Protein AF-A0A367RC85-F1 (afdb_monomer_lite)

Radius of gyration: 19.77 Å; chains: 1; bounding box: 56×42×58 Å

pLDDT: mean 87.46, std 11.0, range [31.67, 98.0]

Structure (mmCIF, N/CA/C/O backbone):
data_AF-A0A367RC85-F1
#
_entry.id   AF-A0A367RC85-F1
#
loop_
_atom_site.group_PDB
_atom_site.id
_atom_site.type_symbol
_atom_site.label_atom_id
_atom_site.label_alt_id
_atom_site.label_comp_id
_atom_site.label_asym_id
_atom_site.label_entity_id
_atom_site.label_seq_id
_atom_site.pdbx_PDB_ins_code
_atom_site.Cartn_x
_atom_site.Cartn_y
_atom_site.Cartn_z
_atom_site.occupancy
_atom_site.B_iso_or_equiv
_atom_site.auth_seq_id
_atom_site.auth_comp_id
_atom_site.auth_asym_id
_atom_site.auth_atom_id
_atom_site.pdbx_PDB_model_num
ATOM 1 N N . MET A 1 1 ? -8.513 -4.644 28.426 1.00 31.67 1 MET A N 1
ATOM 2 C CA . MET A 1 1 ? -8.562 -5.837 27.552 1.00 31.67 1 MET A CA 1
ATOM 3 C C . MET A 1 1 ? -7.187 -6.066 26.943 1.00 31.67 1 MET A C 1
ATOM 5 O O . MET A 1 1 ? -6.671 -5.154 26.304 1.00 31.67 1 MET A O 1
ATOM 9 N N . ARG A 1 2 ? -6.567 -7.235 27.169 1.00 32.91 2 ARG A N 1
ATOM 10 C CA . ARG A 1 2 ? -5.415 -7.669 26.363 1.00 32.91 2 ARG A CA 1
ATOM 11 C C . ARG A 1 2 ? -5.949 -7.923 24.956 1.00 32.91 2 ARG A C 1
ATOM 13 O O . ARG A 1 2 ? -6.863 -8.718 24.800 1.00 32.91 2 ARG A O 1
ATOM 20 N N . ILE A 1 3 ? -5.441 -7.196 23.969 1.00 53.22 3 ILE A N 1
ATOM 21 C CA . ILE A 1 3 ? -5.749 -7.477 22.567 1.00 53.22 3 ILE A CA 1
ATOM 22 C C . ILE A 1 3 ? -5.066 -8.807 22.262 1.00 53.22 3 ILE A C 1
ATOM 24 O O . ILE A 1 3 ? -3.835 -8.871 22.277 1.00 53.22 3 ILE A O 1
ATOM 28 N N . GLU A 1 4 ? -5.855 -9.863 22.080 1.00 61.75 4 GLU A N 1
ATOM 29 C CA . GLU A 1 4 ? -5.336 -11.145 21.622 1.00 61.75 4 GLU A CA 1
ATOM 30 C C . GLU A 1 4 ? -4.648 -10.963 20.272 1.00 61.75 4 GLU A C 1
ATOM 32 O O . GLU A 1 4 ? -5.059 -10.179 19.410 1.00 61.75 4 GLU A O 1
ATOM 37 N N . ARG A 1 5 ? -3.520 -11.646 20.128 1.00 71.00 5 ARG A N 1
ATOM 38 C CA . ARG A 1 5 ? -2.667 -11.539 18.958 1.00 71.00 5 ARG A CA 1
ATOM 39 C C . ARG A 1 5 ? -3.374 -12.178 17.763 1.00 71.00 5 ARG A C 1
ATOM 41 O O . ARG A 1 5 ? -3.699 -13.356 17.800 1.00 71.00 5 ARG A O 1
ATOM 48 N N . ASN A 1 6 ? -3.583 -11.412 16.695 1.00 82.38 6 ASN A N 1
ATOM 49 C CA . ASN A 1 6 ? -4.226 -11.915 15.484 1.00 82.38 6 ASN A CA 1
ATOM 50 C C . ASN A 1 6 ? -3.172 -12.432 14.483 1.00 82.38 6 ASN A C 1
ATOM 52 O O . ASN A 1 6 ? -2.461 -11.639 13.859 1.00 82.38 6 ASN A O 1
ATOM 56 N N . ASN A 1 7 ? -3.098 -13.757 14.314 1.00 86.00 7 ASN A N 1
ATOM 57 C CA . ASN A 1 7 ? -2.150 -14.419 13.406 1.00 86.00 7 ASN A CA 1
ATOM 58 C C . ASN A 1 7 ? -2.342 -14.030 11.931 1.00 86.00 7 ASN A C 1
ATOM 60 O O . ASN A 1 7 ? -1.368 -14.003 11.175 1.00 86.00 7 ASN A O 1
ATOM 64 N N . ASN A 1 8 ? -3.561 -13.679 11.513 1.00 89.25 8 ASN A N 1
ATOM 65 C CA . ASN A 1 8 ? -3.833 -13.279 10.131 1.00 89.25 8 ASN A CA 1
ATOM 66 C C . ASN A 1 8 ? -3.159 -11.931 9.833 1.00 89.25 8 ASN A C 1
ATOM 68 O O . ASN A 1 8 ? -2.529 -11.757 8.791 1.00 89.25 8 ASN A O 1
ATOM 72 N N . LEU A 1 9 ? -3.218 -10.988 10.782 1.00 89.19 9 LEU A N 1
ATOM 73 C CA . LEU A 1 9 ? -2.533 -9.695 10.662 1.00 89.19 9 LEU A CA 1
ATOM 74 C C . LEU A 1 9 ? -1.009 -9.840 10.718 1.00 89.19 9 LEU A C 1
ATOM 76 O O . LEU A 1 9 ? -0.298 -9.126 10.013 1.00 89.19 9 LEU A O 1
ATOM 80 N N . ASP A 1 10 ? -0.497 -10.770 11.523 1.00 86.94 10 ASP A N 1
ATOM 81 C CA . ASP A 1 10 ? 0.932 -11.082 11.539 1.00 86.94 10 ASP A CA 1
ATOM 82 C C . ASP A 1 10 ? 1.407 -11.691 10.219 1.00 86.94 10 ASP A C 1
ATOM 84 O O . ASP A 1 10 ? 2.475 -11.321 9.728 1.00 86.94 10 ASP A O 1
ATOM 88 N N . THR A 1 11 ? 0.593 -12.552 9.608 1.00 90.06 11 THR A N 1
ATOM 89 C CA . THR A 1 11 ? 0.868 -13.114 8.282 1.00 90.06 11 THR A CA 1
ATOM 90 C C . THR A 1 11 ? 0.896 -12.026 7.218 1.00 90.06 11 THR A C 1
ATOM 92 O O . THR A 1 11 ? 1.833 -11.981 6.430 1.00 90.06 11 THR A O 1
ATOM 95 N N . LEU A 1 12 ? -0.062 -11.095 7.228 1.00 91.56 12 LEU A N 1
ATOM 96 C CA . LEU A 1 12 ? -0.065 -9.965 6.293 1.00 91.56 12 LEU A CA 1
ATOM 97 C C . LEU A 1 12 ? 1.193 -9.099 6.414 1.00 91.56 12 LEU A C 1
ATOM 99 O O . LEU A 1 12 ? 1.789 -8.735 5.404 1.00 91.56 12 LEU A O 1
ATOM 103 N N . ARG A 1 13 ? 1.650 -8.821 7.641 1.00 89.44 13 ARG A N 1
ATOM 104 C CA . ARG A 1 13 ? 2.913 -8.098 7.872 1.00 89.44 13 ARG A CA 1
ATOM 105 C C . ARG A 1 13 ? 4.120 -8.878 7.361 1.00 89.44 13 ARG A C 1
ATOM 107 O O . ARG A 1 13 ? 5.011 -8.291 6.754 1.00 89.44 13 ARG A O 1
ATOM 114 N N . ALA A 1 14 ? 4.158 -10.185 7.611 1.00 88.69 14 ALA A N 1
ATOM 115 C CA . ALA A 1 14 ? 5.232 -11.044 7.130 1.00 88.69 14 ALA A CA 1
ATOM 116 C C . ALA A 1 14 ? 5.255 -11.114 5.596 1.00 88.69 14 ALA A C 1
ATOM 118 O O . ALA A 1 14 ? 6.336 -11.052 5.019 1.00 88.69 14 ALA A O 1
ATOM 119 N N . LEU A 1 15 ? 4.091 -11.161 4.938 1.00 90.31 15 LEU A N 1
ATOM 120 C CA . LEU A 1 15 ? 3.979 -11.102 3.479 1.00 90.31 15 LEU A CA 1
ATOM 121 C C . LEU A 1 15 ? 4.495 -9.774 2.925 1.00 90.31 15 LEU A C 1
ATOM 123 O O . LEU A 1 15 ? 5.291 -9.796 1.994 1.00 90.31 15 LEU A O 1
ATOM 127 N N . SER A 1 16 ? 4.136 -8.633 3.527 1.00 89.88 16 SER A N 1
ATOM 128 C CA . SER A 1 16 ? 4.717 -7.338 3.144 1.00 89.88 16 SER A CA 1
ATOM 129 C C . SER A 1 16 ? 6.246 -7.357 3.211 1.00 89.88 16 SER A C 1
ATOM 131 O O . SER A 1 16 ? 6.904 -6.922 2.273 1.00 89.88 16 SER A O 1
ATOM 133 N N . ILE A 1 17 ? 6.823 -7.892 4.291 1.00 86.12 17 ILE A N 1
ATOM 134 C CA . ILE A 1 17 ? 8.282 -8.003 4.435 1.00 86.12 17 ILE A CA 1
ATOM 135 C C . ILE A 1 17 ? 8.863 -8.939 3.363 1.00 86.12 17 ILE A C 1
ATOM 137 O O . ILE A 1 17 ? 9.836 -8.586 2.700 1.00 86.12 17 ILE A O 1
ATOM 141 N N . ALA A 1 18 ? 8.260 -10.112 3.164 1.00 88.88 18 ALA A N 1
ATOM 142 C CA . ALA A 1 18 ? 8.715 -11.101 2.192 1.00 88.88 18 ALA A CA 1
ATOM 143 C C . ALA A 1 18 ? 8.690 -10.555 0.759 1.00 88.88 18 ALA A C 1
ATOM 145 O O . ALA A 1 18 ? 9.659 -10.730 0.031 1.00 88.88 18 ALA A O 1
ATOM 146 N N . PHE A 1 19 ? 7.635 -9.844 0.366 1.00 90.44 19 PHE A N 1
ATOM 147 C CA . PHE A 1 19 ? 7.533 -9.222 -0.954 1.00 90.44 19 PHE A CA 1
ATOM 148 C C . PHE A 1 19 ? 8.575 -8.126 -1.177 1.00 90.44 19 PHE A C 1
ATOM 150 O O . PHE A 1 19 ? 9.152 -8.061 -2.261 1.00 90.44 19 PHE A O 1
ATOM 157 N N . VAL A 1 20 ? 8.892 -7.319 -0.156 1.00 86.38 20 VAL A N 1
ATOM 158 C CA . VAL A 1 20 ? 10.021 -6.378 -0.241 1.00 86.38 20 VAL A CA 1
ATOM 159 C C . VAL A 1 20 ? 11.327 -7.138 -0.476 1.00 86.38 20 VAL A C 1
ATOM 161 O O . VAL A 1 20 ? 12.095 -6.759 -1.357 1.00 86.38 20 VAL A O 1
ATOM 164 N N . PHE A 1 21 ? 11.575 -8.234 0.247 1.00 85.62 21 PHE A N 1
ATOM 165 C CA . PHE A 1 21 ? 12.781 -9.039 0.036 1.00 85.62 21 PHE A CA 1
ATOM 166 C C . PHE A 1 21 ? 12.830 -9.689 -1.346 1.00 85.62 21 PHE A C 1
ATOM 168 O O . PHE A 1 21 ? 13.871 -9.622 -1.991 1.00 85.62 21 PHE A O 1
ATOM 175 N N . ILE A 1 22 ? 11.730 -10.272 -1.827 1.00 86.81 22 ILE A N 1
ATOM 176 C CA . ILE A 1 22 ? 11.656 -10.874 -3.167 1.00 86.81 22 ILE A CA 1
ATOM 177 C C . ILE A 1 22 ? 11.977 -9.821 -4.230 1.00 86.81 22 ILE A C 1
ATOM 179 O O . ILE A 1 22 ? 12.795 -10.078 -5.111 1.00 86.81 22 ILE A O 1
ATOM 183 N N . TRP A 1 23 ? 11.427 -8.612 -4.095 1.00 85.38 23 TRP A N 1
ATOM 184 C CA . TRP A 1 23 ? 11.695 -7.520 -5.028 1.00 85.38 23 TRP A CA 1
ATOM 185 C C . TRP A 1 23 ? 13.180 -7.141 -5.109 1.00 85.38 23 TRP A C 1
ATOM 187 O O . TRP A 1 23 ? 13.707 -6.954 -6.208 1.00 85.38 23 TRP A O 1
ATOM 197 N N . HIS A 1 24 ? 13.858 -7.044 -3.961 1.00 82.56 24 HIS A N 1
ATOM 198 C CA . HIS A 1 24 ? 15.255 -6.604 -3.894 1.00 82.56 24 HIS A CA 1
ATOM 199 C C . HIS A 1 24 ? 16.250 -7.730 -4.199 1.00 82.56 24 HIS A C 1
ATOM 201 O O . HIS A 1 24 ? 17.269 -7.485 -4.837 1.00 82.56 24 HIS A O 1
ATOM 207 N N . LEU A 1 25 ? 15.967 -8.961 -3.764 1.00 83.69 25 LEU A N 1
ATOM 208 C CA . LEU A 1 25 ? 16.860 -10.108 -3.952 1.00 83.69 25 LEU A CA 1
ATOM 209 C C . LEU A 1 25 ? 16.700 -10.766 -5.325 1.00 83.69 25 LEU A C 1
ATOM 211 O O . LEU A 1 25 ? 17.618 -11.448 -5.767 1.00 83.69 25 LEU A O 1
ATOM 215 N N . ARG A 1 26 ? 15.548 -10.574 -5.986 1.00 79.88 26 ARG A N 1
ATOM 216 C CA . ARG A 1 26 ? 15.193 -11.200 -7.272 1.00 79.88 26 ARG A CA 1
ATOM 217 C C . ARG A 1 26 ? 15.567 -12.690 -7.320 1.00 79.88 26 ARG A C 1
ATOM 219 O O . ARG A 1 26 ? 16.359 -13.092 -8.176 1.00 79.88 26 ARG A O 1
ATOM 226 N N . PRO A 1 27 ? 15.034 -13.512 -6.395 1.00 77.44 27 PRO A N 1
ATOM 227 C CA . PRO A 1 27 ? 15.400 -14.923 -6.299 1.00 77.44 27 PRO A CA 1
ATOM 228 C C . PRO A 1 27 ? 14.943 -15.733 -7.519 1.00 77.44 27 PRO A C 1
ATOM 230 O O . PRO A 1 27 ? 15.500 -16.791 -7.796 1.00 77.44 27 PRO A O 1
ATOM 233 N N . ILE A 1 28 ? 13.932 -15.244 -8.242 1.00 76.31 28 ILE A N 1
ATOM 234 C CA . ILE A 1 28 ? 13.417 -15.852 -9.464 1.00 76.31 28 ILE A CA 1
ATOM 235 C C . ILE A 1 28 ? 13.954 -15.041 -10.643 1.00 76.31 28 ILE A C 1
ATOM 237 O O . ILE A 1 28 ? 13.675 -13.852 -10.784 1.00 76.31 28 ILE A O 1
ATOM 241 N N . GLN A 1 29 ? 14.748 -15.684 -11.496 1.00 72.69 29 GLN A N 1
ATOM 242 C CA . GLN A 1 29 ? 15.257 -15.080 -12.722 1.00 72.69 29 GLN A CA 1
ATOM 243 C C . GLN A 1 29 ? 14.879 -15.958 -13.907 1.00 72.69 29 GLN A C 1
ATOM 245 O O . GLN A 1 29 ? 15.351 -17.083 -14.048 1.00 72.69 29 GLN A O 1
ATOM 250 N N . PHE A 1 30 ? 14.014 -15.431 -14.769 1.00 69.69 30 PHE A N 1
ATOM 251 C CA . PHE A 1 30 ? 13.719 -16.056 -16.053 1.00 69.69 30 PHE A CA 1
ATOM 252 C C . PHE A 1 30 ? 14.885 -15.795 -17.006 1.00 69.69 30 PHE A C 1
ATOM 254 O O . PHE A 1 30 ? 15.071 -14.656 -17.451 1.00 69.69 30 PHE A O 1
ATOM 261 N N . ILE A 1 31 ? 15.660 -16.841 -17.287 1.00 73.06 31 ILE A N 1
ATOM 262 C CA . ILE A 1 31 ? 16.692 -16.854 -18.323 1.00 73.06 31 ILE A CA 1
ATOM 263 C C . ILE A 1 31 ? 16.003 -17.310 -19.606 1.00 73.06 31 ILE A C 1
ATOM 265 O O . ILE A 1 31 ? 15.452 -18.407 -19.657 1.00 73.06 31 ILE A O 1
ATOM 269 N N . VAL A 1 32 ? 15.976 -16.436 -20.609 1.00 70.62 32 VAL A N 1
ATOM 270 C CA . VAL A 1 32 ? 15.414 -16.740 -21.926 1.00 70.62 32 VAL A CA 1
ATOM 271 C C . VAL A 1 32 ? 16.533 -16.571 -22.943 1.00 70.62 32 VAL A C 1
ATOM 273 O O . VAL A 1 32 ? 17.140 -15.504 -23.008 1.00 70.62 32 VAL A O 1
ATOM 276 N N . GLU A 1 33 ? 16.838 -17.634 -23.681 1.00 73.69 33 GLU A N 1
ATOM 277 C CA . GLU A 1 33 ? 17.886 -17.643 -24.704 1.00 73.69 33 GLU A CA 1
ATOM 278 C C . GLU A 1 33 ? 17.386 -16.992 -26.003 1.00 73.69 33 GLU A C 1
ATOM 280 O O . GLU A 1 33 ? 16.180 -16.918 -26.251 1.00 73.69 33 GLU A O 1
ATOM 285 N N . ASN A 1 34 ? 18.303 -16.521 -26.850 1.00 67.19 34 ASN A N 1
ATOM 286 C CA . ASN A 1 34 ? 17.951 -15.795 -28.078 1.00 67.19 34 ASN A CA 1
ATOM 287 C C . ASN A 1 34 ? 17.149 -16.642 -29.082 1.00 67.19 34 ASN A C 1
ATOM 289 O O . ASN A 1 34 ? 16.371 -16.084 -29.851 1.00 67.19 34 ASN A O 1
ATOM 293 N N . ASP A 1 35 ? 17.275 -17.970 -29.022 1.00 74.50 35 ASP A N 1
ATOM 294 C CA . ASP A 1 35 ? 16.587 -18.907 -29.921 1.00 74.50 35 ASP A CA 1
ATOM 295 C C . ASP A 1 35 ? 15.203 -19.335 -29.396 1.00 74.50 35 ASP A C 1
ATOM 297 O O . ASP A 1 35 ? 14.535 -20.204 -29.961 1.00 74.50 35 ASP A O 1
ATOM 301 N N . THR A 1 36 ? 14.743 -18.738 -28.292 1.00 77.56 36 THR A N 1
ATOM 302 C CA . THR A 1 36 ? 13.483 -19.132 -27.662 1.00 77.56 36 THR A CA 1
ATOM 303 C C . THR A 1 36 ? 12.281 -18.639 -28.473 1.00 77.56 36 THR A C 1
ATOM 305 O O . THR A 1 36 ? 12.197 -17.475 -28.862 1.00 77.56 36 THR A O 1
ATOM 308 N N . HIS A 1 37 ? 11.286 -19.512 -28.669 1.00 83.56 37 HIS A N 1
ATOM 309 C CA . HIS A 1 37 ? 10.019 -19.162 -29.314 1.00 83.56 37 HIS A CA 1
ATOM 310 C C . HIS A 1 37 ? 9.379 -17.891 -28.728 1.00 83.56 37 HIS A C 1
ATOM 312 O O . HIS A 1 37 ? 9.268 -17.729 -27.511 1.00 83.56 37 HIS A O 1
ATOM 318 N N . VAL A 1 38 ? 8.841 -17.041 -29.610 1.00 83.94 38 VAL A N 1
ATOM 319 C CA . VAL A 1 38 ? 8.176 -15.766 -29.270 1.00 83.94 38 VAL A CA 1
ATOM 320 C C . VAL A 1 38 ? 7.103 -15.928 -28.187 1.00 83.94 38 VAL A C 1
ATOM 322 O O . VAL A 1 38 ? 6.985 -15.086 -27.302 1.00 83.94 38 VAL A O 1
ATOM 325 N N . ILE A 1 39 ? 6.353 -17.033 -28.200 1.00 84.31 39 ILE A N 1
ATOM 326 C CA . ILE A 1 39 ? 5.324 -17.325 -27.188 1.00 84.31 39 ILE A CA 1
ATOM 327 C C . ILE A 1 39 ? 5.939 -17.429 -25.785 1.00 84.31 39 ILE A C 1
ATOM 329 O O . ILE A 1 39 ? 5.398 -16.877 -24.829 1.00 84.31 39 ILE A O 1
ATOM 333 N N . VAL A 1 40 ? 7.087 -18.094 -25.656 1.00 84.56 40 VAL A N 1
ATOM 334 C CA . VAL A 1 40 ? 7.779 -18.259 -24.372 1.00 84.56 40 VAL A CA 1
ATOM 335 C C . VAL A 1 40 ? 8.322 -16.917 -23.883 1.00 84.56 40 VAL A C 1
ATOM 337 O O . VAL A 1 40 ? 8.174 -16.599 -22.705 1.00 84.56 40 VAL A O 1
ATOM 340 N N . LEU A 1 41 ? 8.866 -16.092 -24.784 1.00 83.19 41 LEU A N 1
ATOM 341 C CA . LEU A 1 41 ? 9.294 -14.722 -24.474 1.00 83.19 41 LEU A CA 1
ATOM 342 C C . LEU A 1 41 ? 8.136 -13.868 -23.933 1.00 83.19 41 LEU A C 1
ATOM 344 O O . LEU A 1 41 ? 8.290 -13.181 -22.922 1.00 83.19 41 LEU A O 1
ATOM 348 N N . VAL A 1 42 ? 6.965 -13.939 -24.573 1.00 84.44 42 VAL A N 1
ATOM 349 C CA . VAL A 1 42 ? 5.761 -13.213 -24.141 1.00 84.44 42 VAL A CA 1
ATOM 350 C C . VAL A 1 42 ? 5.295 -13.694 -22.766 1.00 84.44 42 VAL A C 1
ATOM 352 O O . VAL A 1 42 ? 5.062 -12.869 -21.883 1.00 84.44 42 VAL A O 1
ATOM 355 N N . ILE A 1 43 ? 5.219 -15.010 -22.545 1.00 86.19 43 ILE A N 1
ATOM 356 C CA . ILE A 1 43 ? 4.828 -15.580 -21.247 1.00 86.19 43 ILE A CA 1
ATOM 357 C C . ILE A 1 43 ? 5.814 -15.163 -20.151 1.00 86.19 43 ILE A C 1
ATOM 359 O O . ILE A 1 43 ? 5.387 -14.720 -19.087 1.00 86.19 43 ILE A O 1
ATOM 363 N N . ALA A 1 44 ? 7.122 -15.244 -20.408 1.00 85.06 44 ALA A N 1
ATOM 364 C CA . ALA A 1 44 ? 8.149 -14.848 -19.447 1.00 85.06 44 ALA A CA 1
ATOM 365 C C . ALA A 1 44 ? 8.045 -13.360 -19.075 1.00 85.06 44 ALA A C 1
ATOM 367 O O . ALA A 1 44 ? 8.165 -13.007 -17.900 1.00 85.06 44 ALA A O 1
ATOM 368 N N . LYS A 1 45 ? 7.767 -12.485 -20.053 1.00 84.88 45 LYS A N 1
ATOM 369 C CA . LYS A 1 45 ? 7.538 -11.054 -19.808 1.00 84.88 45 LYS 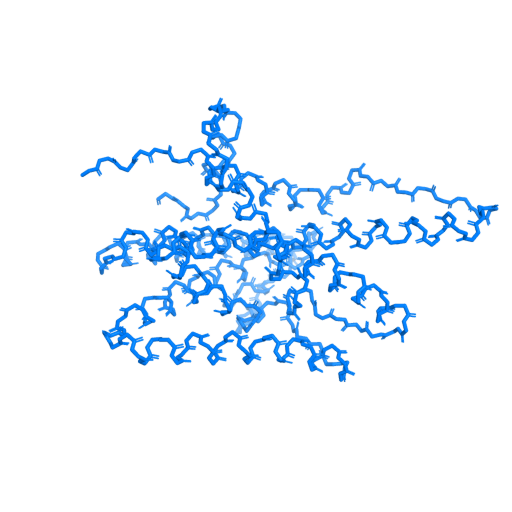A CA 1
ATOM 370 C C . LYS A 1 45 ? 6.306 -10.824 -18.930 1.00 84.88 45 LYS A C 1
ATOM 372 O O . LYS A 1 45 ? 6.408 -10.116 -17.933 1.00 84.88 45 LYS A O 1
ATOM 377 N N . ILE A 1 46 ? 5.180 -11.467 -19.253 1.00 88.44 46 ILE A N 1
ATOM 378 C CA . ILE A 1 46 ? 3.942 -11.375 -18.464 1.00 88.44 46 ILE A CA 1
ATOM 379 C C . ILE A 1 46 ? 4.186 -11.854 -17.029 1.00 88.44 46 ILE A C 1
ATOM 381 O O . ILE A 1 46 ? 3.811 -11.163 -16.087 1.00 88.44 46 ILE A O 1
ATOM 385 N N . MET A 1 47 ? 4.846 -13.001 -16.843 1.00 87.50 47 MET A N 1
ATOM 386 C CA . MET A 1 47 ? 5.160 -13.532 -15.511 1.00 87.50 47 MET A CA 1
ATOM 387 C C . MET A 1 47 ? 6.037 -12.573 -14.704 1.00 87.50 47 MET A C 1
ATOM 389 O O . MET A 1 47 ? 5.740 -12.317 -13.540 1.00 87.50 47 MET A O 1
ATOM 393 N N . ARG A 1 48 ? 7.070 -11.990 -15.324 1.00 87.00 48 ARG A N 1
ATOM 394 C CA . ARG A 1 48 ? 7.948 -11.011 -14.669 1.00 87.00 48 ARG A CA 1
ATOM 395 C C . ARG A 1 48 ? 7.190 -9.745 -14.262 1.00 87.00 48 ARG A C 1
ATOM 397 O O . ARG A 1 48 ? 7.406 -9.226 -13.169 1.00 87.00 48 ARG A O 1
ATOM 404 N N . ASP A 1 49 ? 6.299 -9.249 -15.118 1.00 88.00 49 ASP A N 1
ATOM 405 C CA . ASP A 1 49 ? 5.483 -8.079 -14.792 1.00 88.00 49 ASP A CA 1
ATOM 406 C C . ASP A 1 49 ? 4.468 -8.386 -13.680 1.00 88.00 49 ASP A C 1
ATOM 408 O O . ASP A 1 49 ? 4.291 -7.567 -12.778 1.00 88.00 49 ASP A O 1
ATOM 412 N N . LEU A 1 50 ? 3.838 -9.564 -13.690 1.00 90.25 50 LEU A N 1
ATOM 413 C CA . LEU A 1 50 ? 2.936 -10.000 -12.620 1.00 90.25 50 LEU A CA 1
ATOM 414 C C . LEU A 1 50 ? 3.672 -10.177 -11.286 1.00 90.25 50 LEU A C 1
ATOM 416 O O . LEU A 1 50 ? 3.169 -9.731 -10.255 1.00 90.25 50 LEU A O 1
ATOM 420 N N . GLU A 1 51 ? 4.872 -10.760 -11.295 1.00 90.00 51 GLU A N 1
ATOM 421 C CA . GLU A 1 51 ? 5.732 -10.878 -10.111 1.00 90.00 51 GLU A CA 1
ATOM 422 C C . GLU A 1 51 ? 6.069 -9.498 -9.536 1.00 90.00 51 GLU A C 1
ATOM 424 O O . GLU A 1 51 ? 5.918 -9.265 -8.333 1.00 90.00 51 GLU A O 1
ATOM 429 N N . LEU A 1 52 ? 6.465 -8.555 -10.396 1.00 89.25 52 LEU A N 1
ATOM 430 C CA . LEU A 1 52 ? 6.734 -7.181 -9.985 1.00 89.25 52 LEU A CA 1
ATOM 431 C C . LEU A 1 52 ? 5.483 -6.534 -9.383 1.00 89.25 52 LEU A C 1
ATOM 433 O O . LEU A 1 52 ? 5.560 -5.912 -8.326 1.00 89.25 52 LEU A O 1
ATOM 437 N N . GLN A 1 53 ? 4.322 -6.682 -10.021 1.00 91.94 53 GLN A N 1
ATOM 438 C CA . GLN A 1 53 ? 3.074 -6.131 -9.497 1.00 91.94 53 GLN A CA 1
ATOM 439 C C . GLN A 1 53 ? 2.697 -6.728 -8.142 1.00 91.94 53 GLN A C 1
ATOM 441 O O . GLN A 1 53 ? 2.291 -5.980 -7.254 1.00 91.94 53 GLN A O 1
ATOM 446 N N . LEU A 1 54 ? 2.871 -8.039 -7.959 1.00 92.81 54 LEU A N 1
ATOM 447 C CA . LEU A 1 54 ? 2.661 -8.701 -6.676 1.00 92.81 54 LEU A CA 1
ATOM 448 C C . LEU A 1 54 ? 3.584 -8.108 -5.608 1.00 92.81 54 LEU A C 1
ATOM 450 O O . LEU A 1 54 ? 3.117 -7.718 -4.538 1.00 92.81 54 LEU A O 1
ATOM 454 N N . CYS A 1 55 ? 4.871 -7.954 -5.918 1.00 92.56 55 CYS A N 1
ATOM 455 C CA . CYS A 1 55 ? 5.840 -7.362 -5.002 1.00 92.56 55 CYS A CA 1
ATOM 456 C C . CYS A 1 55 ? 5.478 -5.921 -4.608 1.00 92.56 55 CYS A C 1
ATOM 458 O O . CYS A 1 55 ? 5.584 -5.543 -3.441 1.00 92.56 55 CYS A O 1
ATOM 460 N N . LEU A 1 56 ? 4.980 -5.125 -5.555 1.00 92.88 56 LEU A N 1
ATOM 461 C CA . LEU A 1 56 ? 4.576 -3.737 -5.321 1.00 92.88 56 LEU A CA 1
ATOM 462 C C . LEU A 1 56 ? 3.338 -3.598 -4.419 1.00 92.88 56 LEU A C 1
ATOM 464 O O . LEU A 1 56 ? 3.100 -2.517 -3.884 1.00 92.88 56 LEU A O 1
ATOM 468 N N . THR A 1 57 ? 2.586 -4.675 -4.163 1.00 95.12 57 THR A N 1
ATOM 469 C CA . THR A 1 57 ? 1.511 -4.658 -3.152 1.00 95.12 57 THR A CA 1
ATOM 470 C C . THR A 1 57 ? 2.036 -4.602 -1.712 1.00 95.12 57 THR A C 1
ATOM 472 O O . THR A 1 57 ? 1.273 -4.283 -0.800 1.00 95.12 57 THR A O 1
ATOM 475 N N . ALA A 1 58 ? 3.331 -4.851 -1.480 1.00 92.88 58 ALA A N 1
ATOM 476 C CA . ALA A 1 58 ? 3.916 -4.929 -0.143 1.00 92.88 58 ALA A CA 1
ATOM 477 C C . ALA A 1 58 ? 3.652 -3.688 0.723 1.00 92.88 58 ALA A C 1
ATOM 479 O O . ALA A 1 58 ? 3.189 -3.809 1.863 1.00 92.88 58 ALA A O 1
ATOM 480 N N . VAL A 1 59 ? 3.926 -2.501 0.171 1.00 92.69 59 VAL A N 1
ATOM 481 C CA . VAL A 1 59 ? 3.745 -1.204 0.840 1.00 92.69 59 VAL A CA 1
ATOM 482 C C . VAL A 1 59 ? 2.257 -0.884 1.058 1.00 92.69 59 VAL A C 1
ATOM 484 O O . VAL A 1 59 ? 1.880 -0.596 2.196 1.00 92.69 59 VAL A O 1
ATOM 487 N N . PRO A 1 60 ? 1.379 -0.981 0.041 1.00 95.81 60 PRO A N 1
ATOM 488 C CA . PRO A 1 60 ? -0.069 -0.934 0.223 1.00 95.81 60 PRO A CA 1
ATOM 489 C C . PRO A 1 60 ? -0.606 -1.817 1.350 1.00 95.81 60 PRO A C 1
ATOM 491 O O . PRO A 1 60 ? -1.365 -1.337 2.189 1.00 95.81 60 PRO A O 1
ATOM 494 N N . ILE A 1 61 ? -0.193 -3.088 1.417 1.00 95.56 61 ILE A N 1
ATOM 495 C CA . ILE A 1 61 ? -0.614 -4.014 2.479 1.00 95.56 61 ILE A CA 1
ATOM 496 C C . ILE A 1 61 ? -0.116 -3.518 3.836 1.00 95.56 61 ILE A C 1
ATOM 498 O O . ILE A 1 61 ? -0.879 -3.506 4.803 1.00 95.56 61 ILE A O 1
ATOM 502 N N . PHE A 1 62 ? 1.136 -3.057 3.908 1.00 93.44 62 PHE A N 1
ATOM 503 C CA . PHE A 1 62 ? 1.708 -2.493 5.127 1.00 93.44 62 PHE A CA 1
ATOM 504 C C . PHE A 1 62 ? 0.878 -1.303 5.633 1.00 93.44 62 PHE A C 1
ATOM 506 O O . PHE A 1 62 ? 0.502 -1.278 6.807 1.00 93.44 62 PHE A O 1
ATOM 513 N N . TYR A 1 63 ? 0.506 -0.359 4.762 1.00 95.44 63 TYR A N 1
ATOM 514 C CA . TYR A 1 63 ? -0.372 0.758 5.123 1.00 95.44 63 TYR A CA 1
ATOM 515 C C . TYR A 1 63 ? -1.786 0.326 5.479 1.00 95.44 63 TYR A C 1
ATOM 517 O O . TYR A 1 63 ? -2.344 0.824 6.456 1.00 95.44 63 TYR A O 1
ATOM 525 N N . LEU A 1 64 ? -2.357 -0.619 4.743 1.00 96.19 64 LEU A N 1
ATOM 526 C CA . LEU A 1 64 ? -3.703 -1.109 4.995 1.00 96.19 64 LEU A CA 1
ATOM 527 C C . LEU A 1 64 ? -3.805 -1.765 6.375 1.00 96.19 64 LEU A C 1
ATOM 529 O O . LEU A 1 64 ? -4.661 -1.383 7.170 1.00 96.19 64 LEU A O 1
ATOM 533 N N . VAL A 1 65 ? -2.878 -2.670 6.710 1.00 94.62 65 VAL A N 1
ATOM 534 C CA . VAL A 1 65 ? -2.767 -3.268 8.052 1.00 94.62 65 VAL A CA 1
ATOM 535 C C . VAL A 1 65 ? -2.541 -2.183 9.105 1.00 94.62 65 VAL A C 1
ATOM 537 O O . VAL A 1 65 ? -3.130 -2.230 10.188 1.00 94.62 65 VAL A O 1
ATOM 540 N N . SER A 1 66 ? -1.733 -1.173 8.779 1.00 93.31 66 SER A N 1
ATOM 541 C CA . SER A 1 66 ? -1.462 -0.046 9.665 1.00 93.31 66 SER A CA 1
ATOM 542 C C . SER A 1 66 ? -2.703 0.694 10.099 1.00 93.31 66 SER A C 1
ATOM 544 O O . SER A 1 66 ? -2.940 0.907 11.295 1.00 93.31 66 SER A O 1
ATOM 546 N N . LEU A 1 67 ? -3.461 1.123 9.103 1.00 95.62 67 LEU A N 1
ATOM 547 C CA . LEU A 1 67 ? -4.644 1.936 9.260 1.00 95.62 67 LEU A CA 1
ATOM 548 C C . LEU A 1 67 ? -5.770 1.095 9.854 1.00 95.62 67 LEU A C 1
ATOM 550 O O . LEU A 1 67 ? -6.476 1.563 10.739 1.00 95.62 67 LEU A O 1
ATOM 554 N N . TYR A 1 68 ? -5.864 -0.180 9.480 1.00 94.81 68 TYR A N 1
ATOM 555 C CA . TYR A 1 68 ? -6.795 -1.127 10.082 1.00 94.81 68 TYR A CA 1
ATOM 556 C C . TYR A 1 68 ? -6.601 -1.212 11.606 1.00 94.81 68 TYR A C 1
ATOM 558 O O . TYR A 1 68 ? -7.527 -0.979 12.379 1.00 94.81 68 TYR A O 1
ATOM 566 N N . LEU A 1 69 ? -5.365 -1.428 12.067 1.00 92.00 69 LEU A N 1
ATOM 567 C CA . LEU A 1 69 ? -5.046 -1.451 13.501 1.00 92.00 69 LEU A CA 1
ATOM 568 C C . LEU A 1 69 ? -5.264 -0.103 14.190 1.00 92.00 69 LEU A C 1
ATOM 570 O O . LEU A 1 69 ? -5.544 -0.059 15.389 1.00 92.00 69 LEU A O 1
ATOM 574 N N . PHE A 1 70 ? -5.103 0.999 13.450 1.00 92.88 70 PHE A N 1
ATOM 575 C CA . PHE A 1 70 ? -5.406 2.330 13.962 1.00 92.88 70 PHE A CA 1
ATOM 576 C C . PHE A 1 70 ? -6.893 2.458 14.297 1.00 92.88 70 PHE A C 1
ATOM 578 O O . PHE A 1 70 ? -7.245 2.772 15.436 1.00 92.88 70 PHE A O 1
ATOM 585 N N . PHE A 1 71 ? -7.747 2.138 13.325 1.00 93.50 71 PHE A N 1
ATOM 586 C CA . PHE A 1 71 ? -9.197 2.223 13.451 1.00 93.50 71 PHE A CA 1
ATOM 587 C C . PHE A 1 71 ? -9.792 1.206 14.432 1.00 93.50 71 PHE A C 1
ATOM 589 O O . PHE A 1 71 ? -10.876 1.450 14.943 1.00 93.50 71 PHE A O 1
ATOM 596 N N . GLN A 1 72 ? -9.096 0.114 14.765 1.00 90.69 72 GLN A N 1
ATOM 597 C CA . GLN A 1 72 ? -9.544 -0.800 15.825 1.00 90.69 72 GLN A CA 1
ATOM 598 C C . GLN A 1 72 ? -9.412 -0.224 17.246 1.00 90.69 72 GLN A C 1
ATOM 600 O O . GLN A 1 72 ? -10.207 -0.565 18.117 1.00 90.69 72 GLN A O 1
ATOM 605 N N . LYS A 1 73 ? -8.385 0.596 17.521 1.00 86.56 73 LYS A N 1
ATOM 606 C CA . LYS A 1 73 ? -8.123 1.140 18.875 1.00 86.56 73 LYS A CA 1
ATOM 607 C C . LYS A 1 73 ? -8.605 2.580 19.054 1.00 86.56 73 LYS A C 1
ATOM 609 O O . LYS A 1 73 ? -8.848 3.002 20.182 1.00 86.56 73 LYS A O 1
ATOM 614 N N . SER A 1 74 ? -8.630 3.334 17.955 1.00 73.62 74 SER A N 1
ATOM 615 C CA . SER A 1 74 ? -9.407 4.551 17.691 1.00 73.62 74 SER A CA 1
ATOM 616 C C . SER A 1 74 ? -9.655 5.515 18.871 1.00 73.62 74 SER A C 1
ATOM 618 O O . SER A 1 74 ? -10.767 6.013 19.050 1.00 73.62 74 SER A O 1
ATOM 620 N N . SER A 1 75 ? -8.625 5.808 19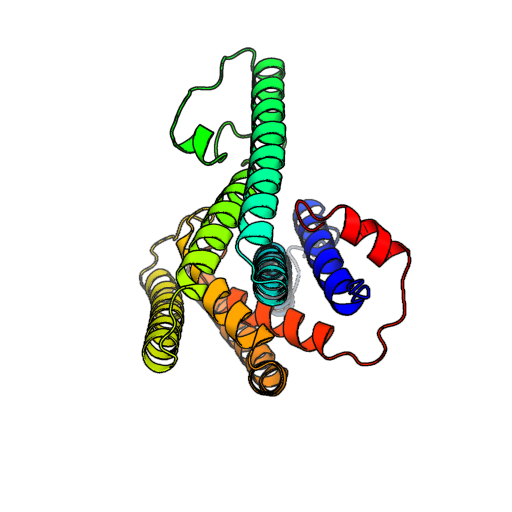.674 1.00 85.44 75 SER A N 1
ATOM 621 C CA . SER A 1 75 ? -8.689 6.753 20.800 1.00 85.44 75 SER A CA 1
ATOM 622 C C . SER A 1 75 ? -7.658 7.870 20.659 1.00 85.44 75 SER A C 1
ATOM 624 O O . SER A 1 75 ? -6.568 7.666 20.122 1.00 85.44 75 SER A O 1
ATOM 626 N N . VAL A 1 76 ? -7.974 9.056 21.190 1.00 87.50 76 VAL A N 1
ATOM 627 C CA . VAL A 1 76 ? -7.083 10.234 21.147 1.00 87.50 76 VAL A CA 1
ATOM 628 C C . VAL A 1 76 ? -5.739 9.944 21.824 1.00 87.50 76 VAL A C 1
ATOM 630 O O . VAL A 1 76 ? -4.685 10.312 21.306 1.00 87.50 76 VAL A O 1
ATOM 633 N N . ASN A 1 77 ? -5.759 9.235 22.956 1.00 90.25 77 ASN A N 1
ATOM 634 C CA . ASN A 1 77 ? -4.541 8.848 23.669 1.00 90.25 77 ASN A CA 1
ATOM 635 C C . ASN A 1 77 ? -3.683 7.886 22.838 1.00 90.25 77 ASN A C 1
ATOM 637 O O . ASN A 1 77 ? -2.466 8.056 22.763 1.00 90.25 77 ASN A O 1
ATOM 641 N N . TYR A 1 78 ? -4.313 6.917 22.165 1.00 88.81 78 TYR A N 1
ATOM 642 C CA . TYR A 1 78 ? -3.606 6.006 21.271 1.00 88.81 78 TYR A CA 1
ATOM 643 C C . TYR A 1 78 ? -3.024 6.730 20.051 1.00 88.81 78 TYR A C 1
ATOM 645 O O . TYR A 1 78 ? -1.877 6.471 19.693 1.00 88.81 78 TYR A O 1
ATOM 653 N N . PHE A 1 79 ? -3.760 7.675 19.455 1.00 91.69 79 PHE A N 1
ATOM 654 C CA . PHE A 1 79 ? -3.266 8.505 18.354 1.00 91.69 79 PHE A CA 1
ATOM 655 C C . PHE A 1 79 ? -1.989 9.262 18.735 1.00 91.69 79 PHE A C 1
ATOM 657 O O . PHE A 1 79 ? -0.976 9.120 18.050 1.00 91.69 79 PHE A O 1
ATOM 664 N N . LYS A 1 80 ? -2.001 9.992 19.861 1.00 91.88 80 LYS A N 1
ATOM 665 C CA . LYS A 1 80 ? -0.827 10.740 20.349 1.00 91.88 80 LYS A CA 1
ATOM 666 C C . LYS A 1 80 ? 0.383 9.827 20.543 1.00 91.88 80 LYS A C 1
ATOM 668 O O . LYS A 1 80 ? 1.472 10.117 20.054 1.00 91.88 80 LYS A O 1
ATOM 673 N N . LEU A 1 81 ? 0.175 8.699 21.220 1.00 91.31 81 LEU A N 1
ATOM 674 C CA . LEU A 1 81 ? 1.225 7.724 21.500 1.00 91.31 81 LEU A CA 1
ATOM 675 C C . LEU A 1 81 ? 1.784 7.095 20.215 1.00 91.31 81 LEU A C 1
ATOM 677 O O . LEU A 1 81 ? 2.995 6.925 20.091 1.00 91.31 81 LEU A O 1
ATOM 681 N N . ARG A 1 82 ? 0.925 6.793 19.240 1.00 90.75 82 ARG A N 1
ATOM 682 C CA . ARG A 1 82 ? 1.331 6.235 17.950 1.00 90.75 82 ARG A CA 1
ATOM 683 C C . ARG A 1 82 ? 2.118 7.234 17.107 1.00 90.75 82 ARG A C 1
ATOM 685 O O . ARG A 1 82 ? 3.182 6.875 16.617 1.00 90.75 82 ARG A O 1
ATOM 692 N N . ILE A 1 83 ? 1.640 8.470 16.967 1.00 93.25 83 ILE A N 1
ATOM 693 C CA . ILE A 1 83 ? 2.354 9.520 16.223 1.00 93.25 83 ILE A CA 1
ATOM 694 C C . ILE A 1 83 ? 3.719 9.787 16.848 1.00 93.25 83 ILE A C 1
ATOM 696 O O . ILE A 1 83 ? 4.715 9.803 16.133 1.00 93.25 83 ILE A O 1
ATOM 700 N N . PHE A 1 84 ? 3.792 9.903 18.176 1.00 92.94 84 PHE A N 1
ATOM 701 C CA . PHE A 1 84 ? 5.065 10.085 18.868 1.00 92.94 84 PHE A CA 1
ATOM 702 C C . PHE A 1 84 ? 6.053 8.945 18.573 1.00 92.94 84 PHE A C 1
ATOM 704 O O . PHE A 1 84 ? 7.217 9.196 18.263 1.00 92.94 84 PHE A O 1
ATOM 711 N N . ARG A 1 85 ? 5.590 7.687 18.607 1.00 90.94 85 ARG A N 1
ATOM 712 C CA . ARG A 1 85 ? 6.419 6.524 18.248 1.00 90.94 85 ARG A CA 1
ATOM 713 C C . ARG A 1 85 ? 6.879 6.572 16.792 1.00 90.94 85 ARG A C 1
ATOM 715 O O . ARG A 1 85 ? 8.060 6.359 16.542 1.00 90.94 85 ARG A O 1
ATOM 722 N N . LEU A 1 86 ? 5.980 6.866 15.851 1.00 92.00 86 LEU A N 1
ATOM 723 C CA . LEU A 1 86 ? 6.315 6.949 14.427 1.00 92.00 86 LEU A CA 1
ATOM 724 C C . LEU A 1 86 ? 7.327 8.064 14.150 1.00 92.00 86 LEU A C 1
ATOM 726 O O . LEU A 1 86 ? 8.316 7.809 13.474 1.00 92.00 86 LEU A O 1
ATOM 730 N N . ILE A 1 87 ? 7.136 9.251 14.732 1.00 92.56 87 ILE A N 1
ATOM 731 C CA . ILE A 1 87 ? 8.084 10.370 14.629 1.00 92.56 87 ILE A CA 1
ATOM 732 C C . ILE A 1 87 ? 9.438 9.981 15.224 1.00 92.56 87 ILE A C 1
ATOM 734 O O . ILE A 1 87 ? 10.465 10.235 14.606 1.00 92.56 87 ILE A O 1
ATOM 738 N N . LYS A 1 88 ? 9.470 9.323 16.390 1.00 92.50 88 LYS A N 1
ATOM 739 C CA . LYS A 1 88 ? 10.729 8.878 17.004 1.00 92.50 88 LYS A CA 1
ATOM 740 C C . LYS A 1 88 ? 11.485 7.895 16.109 1.00 92.50 88 LYS A C 1
ATOM 742 O O . LYS A 1 88 ? 12.689 8.045 15.937 1.00 92.50 88 LYS A O 1
ATOM 747 N N . ILE A 1 89 ? 10.789 6.903 15.548 1.00 91.00 89 ILE A N 1
ATOM 748 C CA . ILE A 1 89 ? 11.382 5.931 14.617 1.00 91.00 89 ILE A CA 1
ATOM 749 C C . ILE A 1 89 ? 11.867 6.650 13.353 1.00 91.00 89 ILE A C 1
ATOM 751 O O . ILE A 1 89 ? 12.973 6.389 12.893 1.00 91.00 89 ILE A O 1
ATOM 755 N N . TYR A 1 90 ? 11.069 7.581 12.830 1.00 90.81 90 TYR A N 1
ATOM 756 C CA . TYR A 1 90 ? 11.400 8.361 11.644 1.00 90.81 90 TYR A CA 1
ATOM 757 C C . TYR A 1 90 ? 12.665 9.191 11.838 1.00 90.81 90 TYR A C 1
ATOM 759 O O . TYR A 1 90 ? 13.616 9.038 11.081 1.00 90.81 90 TYR A O 1
ATOM 767 N N . LEU A 1 91 ? 12.718 9.997 12.899 1.00 91.31 91 LEU A N 1
ATOM 768 C CA . LEU A 1 91 ? 13.879 10.824 13.215 1.00 91.31 91 LEU A CA 1
ATOM 769 C C . LEU A 1 91 ? 15.123 9.980 13.492 1.00 91.31 91 LEU A C 1
ATOM 771 O O . LEU A 1 91 ? 16.203 10.332 13.033 1.00 91.31 91 LEU A O 1
ATOM 775 N N . PHE A 1 92 ? 14.981 8.857 14.203 1.00 91.12 92 PHE A N 1
ATOM 776 C CA . PHE A 1 92 ? 16.092 7.937 14.451 1.00 91.12 92 PHE A CA 1
ATOM 777 C C . PHE A 1 92 ? 16.730 7.458 13.142 1.00 91.12 92 PHE A C 1
ATOM 779 O O . PHE A 1 92 ? 17.943 7.567 12.967 1.00 91.12 92 PHE A O 1
ATOM 786 N N . TRP A 1 93 ? 15.915 6.976 12.205 1.00 88.25 93 TRP A N 1
ATOM 787 C CA . TRP A 1 93 ? 16.410 6.490 10.922 1.00 88.25 93 TRP A CA 1
ATOM 788 C C . TRP A 1 93 ? 16.917 7.603 10.010 1.00 88.25 93 TRP A C 1
ATOM 790 O O . TRP A 1 93 ? 17.954 7.428 9.375 1.00 88.25 93 TRP A O 1
ATOM 800 N N . LEU A 1 94 ? 16.249 8.757 10.001 1.00 87.81 94 LEU A N 1
ATOM 801 C CA . LEU A 1 94 ? 16.693 9.930 9.256 1.00 87.81 94 LEU A CA 1
ATOM 802 C C . LEU A 1 94 ? 18.086 10.380 9.725 1.00 87.81 94 LEU A C 1
ATOM 804 O O . LEU A 1 94 ? 18.961 10.640 8.903 1.00 87.81 94 LEU A O 1
ATOM 808 N N . ILE A 1 95 ? 18.332 10.415 11.039 1.00 89.38 95 ILE A N 1
ATOM 809 C CA . ILE A 1 95 ? 19.653 10.734 11.601 1.00 89.38 95 ILE A CA 1
ATOM 810 C C . ILE A 1 95 ? 20.690 9.700 11.151 1.00 89.38 95 ILE A C 1
ATOM 812 O O . ILE A 1 95 ? 21.753 10.083 10.668 1.00 89.38 95 ILE A O 1
ATOM 816 N N . ILE A 1 96 ? 20.381 8.402 11.254 1.00 88.81 96 ILE A N 1
ATOM 817 C CA . ILE A 1 96 ? 21.292 7.329 10.820 1.00 88.81 96 ILE A CA 1
ATOM 818 C C . ILE A 1 96 ? 21.651 7.466 9.341 1.00 88.81 96 ILE A C 1
ATOM 820 O O . ILE A 1 96 ? 22.822 7.364 8.989 1.00 88.81 96 ILE A O 1
ATOM 824 N N . GLN A 1 97 ? 20.668 7.719 8.480 1.00 86.31 97 GLN A N 1
ATOM 825 C CA . GLN A 1 97 ? 20.879 7.890 7.046 1.00 86.31 97 GLN A CA 1
ATOM 826 C C . GLN A 1 97 ? 21.792 9.077 6.741 1.00 86.31 97 GLN A C 1
ATOM 828 O O . GLN A 1 97 ? 22.708 8.948 5.936 1.00 86.31 97 GLN A O 1
ATOM 833 N N . ASN A 1 98 ? 21.573 10.216 7.403 1.00 87.06 98 ASN A N 1
ATOM 834 C CA . ASN A 1 98 ? 22.396 11.408 7.217 1.00 87.06 98 ASN A CA 1
ATOM 835 C C . ASN A 1 98 ? 23.831 11.194 7.727 1.00 87.06 98 ASN A C 1
ATOM 837 O O . ASN A 1 98 ? 24.779 11.597 7.057 1.00 87.06 98 ASN A O 1
ATOM 841 N N . ILE A 1 99 ? 24.006 10.509 8.866 1.00 89.06 99 ILE A N 1
ATOM 842 C CA . ILE A 1 99 ? 25.331 10.118 9.376 1.00 89.06 99 ILE A CA 1
ATOM 843 C C . ILE A 1 99 ? 26.027 9.187 8.380 1.00 89.06 99 ILE A C 1
ATOM 845 O O . ILE A 1 99 ? 27.188 9.401 8.044 1.00 89.06 99 ILE A O 1
ATOM 849 N N . PHE A 1 100 ? 25.326 8.166 7.888 1.00 87.81 100 PHE A N 1
ATOM 850 C CA . PHE A 1 100 ? 25.887 7.223 6.928 1.00 87.81 100 PHE A CA 1
ATOM 851 C C . PHE A 1 100 ? 26.275 7.914 5.618 1.00 87.81 100 PHE A C 1
ATOM 853 O O . PHE A 1 100 ? 27.376 7.696 5.117 1.00 87.81 100 PHE A O 1
ATOM 860 N N . PHE A 1 101 ? 25.409 8.783 5.091 1.00 87.25 101 PHE A N 1
ATOM 861 C CA . PHE A 1 101 ? 25.711 9.591 3.915 1.00 87.25 101 PHE A CA 1
ATOM 862 C C . PHE A 1 101 ? 26.982 10.414 4.129 1.00 87.25 101 PHE A C 1
ATOM 864 O O . PHE A 1 101 ? 27.906 10.296 3.331 1.00 87.25 101 PHE A O 1
ATOM 871 N N . LEU A 1 102 ? 27.078 11.150 5.242 1.00 89.31 102 LEU A N 1
ATOM 872 C CA . LEU A 1 102 ? 28.258 11.945 5.588 1.00 89.31 102 LEU A CA 1
ATOM 873 C C . LEU A 1 102 ? 29.534 11.094 5.663 1.00 89.31 102 LEU A C 1
ATOM 875 O O . LEU A 1 102 ? 30.577 11.519 5.174 1.00 89.31 102 LEU A O 1
ATOM 879 N N . ILE A 1 103 ? 29.470 9.896 6.250 1.00 90.00 103 ILE A N 1
ATOM 880 C CA . ILE A 1 103 ? 30.626 8.991 6.348 1.00 90.00 103 ILE A CA 1
ATOM 881 C C . ILE A 1 103 ? 31.089 8.539 4.957 1.00 90.00 103 ILE A C 1
ATOM 883 O O . ILE A 1 103 ? 32.292 8.518 4.692 1.00 90.00 103 ILE A O 1
ATOM 887 N N . VAL A 1 104 ? 30.154 8.180 4.073 1.00 88.25 104 VAL A N 1
ATOM 888 C CA . VAL A 1 104 ? 30.482 7.624 2.753 1.00 88.25 104 VAL A CA 1
ATOM 889 C C . VAL A 1 104 ? 30.900 8.706 1.759 1.00 88.25 104 VAL A C 1
ATOM 891 O O . VAL A 1 104 ? 31.892 8.535 1.055 1.00 88.25 104 VAL A O 1
ATOM 894 N N . THR A 1 105 ? 30.172 9.821 1.691 1.00 86.81 105 THR A N 1
ATOM 895 C CA . THR A 1 105 ? 30.420 10.881 0.700 1.00 86.81 105 THR A CA 1
ATOM 896 C C . THR A 1 105 ? 31.383 11.953 1.198 1.00 86.81 105 THR A C 1
ATOM 898 O O . THR A 1 105 ? 31.919 12.706 0.388 1.00 86.81 105 THR A O 1
ATOM 901 N N . ARG A 1 106 ? 31.621 12.032 2.517 1.00 86.75 106 ARG A N 1
ATOM 902 C CA . ARG A 1 106 ? 32.367 13.116 3.187 1.00 86.75 106 ARG A CA 1
ATOM 903 C C . ARG A 1 106 ? 31.771 14.506 2.947 1.00 86.75 106 ARG A C 1
ATOM 905 O O . ARG A 1 106 ? 32.457 15.510 3.125 1.00 86.75 106 ARG A O 1
ATOM 912 N N . GLN A 1 107 ? 30.500 14.570 2.556 1.00 86.00 107 GLN A N 1
ATOM 913 C CA . GLN A 1 107 ? 29.769 15.806 2.312 1.00 86.00 107 GLN A CA 1
ATOM 914 C C . GLN A 1 107 ? 28.628 15.945 3.312 1.00 86.00 107 GLN A C 1
ATOM 916 O O . GLN A 1 107 ? 27.955 14.970 3.654 1.00 86.00 107 GLN A O 1
ATOM 921 N N . LEU A 1 108 ? 28.395 17.175 3.770 1.00 83.94 108 LEU A N 1
ATOM 922 C CA . LEU A 1 108 ? 27.205 17.474 4.554 1.00 83.94 108 LEU A CA 1
ATOM 923 C C . LEU A 1 108 ? 25.976 17.379 3.638 1.00 83.94 108 LEU A C 1
ATOM 925 O O . LEU A 1 108 ? 25.977 17.999 2.572 1.00 83.94 108 LEU A O 1
ATOM 929 N N . PRO A 1 109 ? 24.941 16.617 4.029 1.00 80.88 109 PRO A N 1
ATOM 930 C CA . PRO A 1 109 ? 23.715 16.541 3.252 1.00 80.88 109 PRO A CA 1
ATOM 931 C C . PRO A 1 109 ? 23.062 17.923 3.190 1.00 80.88 109 PRO A C 1
ATOM 933 O O . PRO A 1 109 ? 22.999 18.645 4.190 1.00 80.88 109 PRO A O 1
ATOM 936 N N . SER A 1 110 ? 22.577 18.298 2.009 1.00 81.94 110 SER A N 1
ATOM 937 C CA . SER A 1 110 ? 21.794 19.516 1.845 1.00 81.94 110 SER A CA 1
ATOM 938 C C . SER A 1 110 ? 20.504 19.401 2.658 1.00 81.94 110 SER A C 1
ATOM 940 O O . SER A 1 110 ? 19.819 18.375 2.667 1.00 81.94 110 SER A O 1
ATOM 942 N N . PHE A 1 111 ? 20.160 20.468 3.374 1.00 82.38 111 PHE A N 1
ATOM 943 C CA . PHE A 1 111 ? 18.894 20.529 4.088 1.00 82.38 111 PHE A CA 1
ATOM 944 C C . PHE A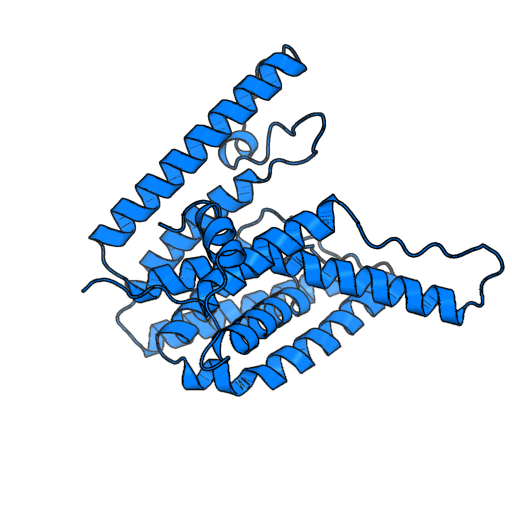 1 111 ? 17.812 21.018 3.122 1.00 82.38 111 PHE A C 1
ATOM 946 O O . PHE A 1 111 ? 17.659 22.218 2.902 1.00 82.38 111 PHE A O 1
ATOM 953 N N . SER A 1 112 ? 17.101 20.079 2.499 1.00 86.69 112 SER A N 1
ATOM 954 C CA . SER A 1 112 ? 16.014 20.351 1.560 1.00 86.69 112 SER A CA 1
ATOM 955 C C . SER A 1 112 ? 14.685 19.805 2.095 1.00 86.69 112 SER A C 1
ATOM 957 O O . SER A 1 112 ? 14.632 19.006 3.034 1.00 86.69 112 SER A O 1
ATOM 959 N N . TRP A 1 113 ? 13.575 20.207 1.471 1.00 83.94 113 TRP A N 1
ATOM 960 C CA . TRP A 1 113 ? 12.271 19.593 1.744 1.00 83.94 113 TRP A CA 1
ATOM 961 C C . TRP A 1 113 ? 12.270 18.083 1.449 1.00 83.94 113 TRP A C 1
ATOM 963 O O . TRP A 1 113 ? 11.583 17.314 2.121 1.00 83.94 113 TRP A O 1
ATOM 973 N N . GLN A 1 114 ? 13.093 17.639 0.498 1.00 84.44 114 GLN A N 1
ATOM 974 C CA . GLN A 1 114 ? 13.260 16.227 0.162 1.00 84.44 114 GLN A CA 1
ATOM 975 C C . GLN A 1 114 ? 13.999 15.474 1.276 1.00 84.44 114 GLN A C 1
ATOM 977 O O . GLN A 1 114 ? 13.634 14.338 1.577 1.00 84.44 114 GLN A O 1
ATOM 982 N N . THR A 1 115 ? 14.936 16.124 1.972 1.00 83.25 115 THR A N 1
ATOM 983 C CA . THR A 1 115 ? 15.553 15.598 3.199 1.00 83.25 115 THR A CA 1
ATOM 984 C C . THR A 1 115 ? 14.528 15.461 4.325 1.00 83.25 115 THR A C 1
ATOM 986 O O . THR A 1 115 ? 14.505 14.458 5.033 1.00 83.25 115 THR A O 1
ATOM 989 N N . ILE A 1 116 ? 13.615 16.429 4.470 1.00 83.75 116 ILE A N 1
ATOM 990 C CA . ILE A 1 116 ? 12.566 16.395 5.505 1.00 83.75 116 ILE A CA 1
ATOM 991 C C . ILE A 1 116 ? 11.538 15.293 5.252 1.00 83.75 116 ILE A C 1
ATOM 993 O O . ILE A 1 116 ? 11.074 14.688 6.217 1.00 83.75 116 ILE A O 1
ATOM 997 N N . ILE A 1 117 ? 11.186 15.025 3.992 1.00 83.38 117 ILE A N 1
ATOM 998 C CA . ILE A 1 117 ? 10.309 13.906 3.600 1.00 83.38 117 ILE A CA 1
ATOM 999 C C . ILE A 1 117 ? 11.059 12.563 3.666 1.00 83.38 117 ILE A C 1
ATOM 1001 O O . ILE A 1 117 ? 10.435 11.502 3.659 1.00 83.38 117 ILE A O 1
ATOM 1005 N N . GLY A 1 118 ? 12.389 12.593 3.780 1.00 80.06 118 GLY A N 1
ATOM 1006 C CA . GLY A 1 118 ? 13.221 11.398 3.837 1.00 80.06 118 GLY A CA 1
ATOM 1007 C C . GLY A 1 118 ? 13.354 10.734 2.473 1.00 80.06 118 GLY A C 1
ATOM 1008 O O . GLY A 1 118 ? 13.470 9.514 2.413 1.00 80.06 118 GLY A O 1
ATOM 1009 N N . LEU A 1 119 ? 13.284 11.517 1.393 1.00 82.88 119 LEU A N 1
ATOM 1010 C CA . LEU A 1 119 ? 13.615 11.108 0.027 1.00 82.88 119 LEU A CA 1
ATOM 1011 C C . LEU A 1 119 ? 15.131 11.217 -0.202 1.00 82.88 119 LEU A C 1
ATOM 1013 O O . LEU A 1 119 ? 15.753 10.292 -0.716 1.00 82.88 119 LEU A O 1
ATOM 1017 N N . GLU A 1 120 ? 15.723 12.314 0.270 1.00 82.00 120 GLU A N 1
ATOM 1018 C CA . GLU A 1 120 ? 17.162 12.575 0.244 1.00 82.00 120 GLU A CA 1
ATOM 1019 C C . GLU A 1 120 ? 17.782 12.445 1.651 1.00 82.00 120 GLU A C 1
ATOM 1021 O O . GLU A 1 120 ? 17.078 12.586 2.654 1.00 82.00 120 GLU A O 1
ATOM 1026 N N . PRO A 1 121 ? 19.099 12.197 1.760 1.00 77.19 121 PRO A N 1
ATOM 1027 C CA . PRO A 1 121 ? 20.013 11.848 0.673 1.00 77.19 121 PRO A CA 1
ATOM 1028 C C . PRO A 1 121 ? 19.885 10.372 0.263 1.00 77.19 121 PRO A C 1
ATOM 1030 O O . PRO A 1 121 ? 19.821 9.489 1.117 1.00 77.19 121 PRO A O 1
ATOM 1033 N N . GLY A 1 122 ? 19.895 10.077 -1.038 1.00 73.31 122 GLY A N 1
ATOM 1034 C CA . GLY A 1 122 ? 19.960 8.691 -1.514 1.00 73.31 122 GLY A CA 1
ATOM 1035 C C . GLY A 1 122 ? 21.195 7.974 -0.955 1.00 73.31 122 GLY A C 1
ATOM 1036 O O . GLY A 1 122 ? 22.282 8.554 -0.880 1.00 73.31 122 GLY A O 1
ATOM 1037 N N . LEU A 1 123 ? 21.040 6.718 -0.529 1.00 67.38 123 LEU A N 1
ATOM 1038 C CA . LEU A 1 123 ? 22.178 5.940 -0.051 1.00 67.38 123 LEU A CA 1
ATOM 1039 C C . LEU A 1 123 ? 22.988 5.475 -1.271 1.00 67.38 123 LEU A C 1
ATOM 1041 O O . LEU A 1 123 ? 22.425 4.796 -2.130 1.00 67.38 123 LEU A O 1
ATOM 1045 N N . PRO A 1 124 ? 24.307 5.741 -1.337 1.00 56.41 124 PRO A N 1
ATOM 1046 C CA . PRO A 1 124 ? 25.124 5.506 -2.536 1.00 56.41 124 PRO A CA 1
ATOM 1047 C C . PRO A 1 124 ? 25.202 4.040 -3.003 1.00 56.41 124 PRO A C 1
ATOM 1049 O O . PRO A 1 124 ? 25.711 3.774 -4.084 1.00 56.41 124 PRO A O 1
ATOM 1052 N N . ILE A 1 125 ? 24.704 3.088 -2.206 1.00 58.16 125 ILE A N 1
ATOM 1053 C CA . ILE A 1 125 ? 24.748 1.643 -2.485 1.00 58.16 125 ILE A CA 1
ATOM 1054 C C . ILE A 1 125 ? 23.343 1.051 -2.706 1.00 58.16 125 ILE A C 1
ATOM 1056 O O . ILE A 1 125 ? 23.203 0.045 -3.392 1.00 58.16 125 ILE A O 1
ATOM 1060 N N . VAL A 1 126 ? 22.299 1.650 -2.123 1.00 55.16 126 VAL A N 1
ATOM 1061 C CA . VAL A 1 126 ? 20.954 1.037 -2.028 1.00 55.16 126 VAL A CA 1
ATOM 1062 C C . VAL A 1 126 ? 19.906 1.817 -2.837 1.00 55.16 126 VAL A C 1
ATOM 1064 O O . VAL A 1 126 ? 18.804 1.323 -3.048 1.00 55.16 126 VAL A O 1
ATOM 1067 N N . GLY A 1 127 ? 20.264 2.999 -3.352 1.00 61.56 127 GLY A N 1
ATOM 1068 C CA . GLY A 1 127 ? 19.370 3.860 -4.122 1.00 61.56 127 GLY A CA 1
ATOM 1069 C C . GLY A 1 127 ? 18.540 4.785 -3.232 1.00 61.56 127 GLY A C 1
ATOM 1070 O O . GLY A 1 127 ? 19.032 5.303 -2.222 1.00 61.56 127 GLY A O 1
ATOM 1071 N N . ASP A 1 128 ? 17.289 5.012 -3.633 1.00 63.47 128 ASP A N 1
ATOM 1072 C CA . ASP A 1 128 ? 16.378 5.941 -2.968 1.00 63.47 128 ASP A CA 1
ATOM 1073 C C . ASP A 1 128 ? 16.041 5.499 -1.539 1.00 63.47 128 ASP A C 1
ATOM 1075 O O . ASP A 1 128 ? 15.901 4.318 -1.213 1.00 63.47 128 ASP A O 1
ATOM 1079 N N . SER A 1 129 ? 15.895 6.482 -0.659 1.00 67.38 129 SER A N 1
ATOM 1080 C CA . SER A 1 129 ? 15.582 6.262 0.748 1.00 67.38 129 SER A CA 1
ATOM 1081 C C . SER A 1 129 ? 14.194 5.657 0.939 1.00 67.38 129 SER A C 1
ATOM 1083 O O . SER A 1 129 ? 13.227 6.196 0.438 1.00 67.38 129 SER A O 1
ATOM 1085 N N . VAL A 1 130 ? 14.037 4.606 1.745 1.00 75.81 130 VAL A N 1
ATOM 1086 C CA . VAL A 1 130 ? 12.719 3.993 2.037 1.00 75.81 130 VAL A CA 1
ATOM 1087 C C . VAL A 1 130 ? 11.921 4.807 3.080 1.00 75.81 130 VAL A C 1
ATOM 1089 O O . VAL A 1 130 ? 10.744 4.544 3.336 1.00 75.81 130 VAL A O 1
ATOM 1092 N N . PHE A 1 131 ? 12.527 5.823 3.708 1.00 82.69 131 PHE A N 1
ATOM 1093 C CA . PHE A 1 131 ? 11.922 6.511 4.856 1.00 82.69 131 PHE A CA 1
ATOM 1094 C C . PHE A 1 131 ? 10.755 7.431 4.504 1.00 82.69 131 PHE A C 1
ATOM 1096 O O . PHE A 1 131 ? 9.910 7.664 5.374 1.00 82.69 131 PHE A O 1
ATOM 1103 N N . TYR A 1 132 ? 10.609 7.852 3.245 1.00 86.50 132 TYR A N 1
ATOM 1104 C CA . TYR A 1 132 ? 9.397 8.552 2.811 1.00 86.50 132 TYR A CA 1
ATOM 1105 C C . TYR A 1 132 ? 8.139 7.701 3.017 1.00 86.50 132 TYR A C 1
ATOM 1107 O O . TYR A 1 132 ? 7.064 8.250 3.257 1.00 86.50 132 TYR A O 1
ATOM 1115 N N . PHE A 1 133 ? 8.237 6.363 3.015 1.00 88.88 133 PHE A N 1
ATOM 1116 C CA . PHE A 1 133 ? 7.083 5.534 3.349 1.00 88.88 133 PHE A CA 1
ATOM 1117 C C . PHE A 1 133 ? 6.680 5.668 4.820 1.00 88.88 133 PHE A C 1
ATOM 1119 O O . PHE A 1 133 ? 5.492 5.612 5.149 1.00 88.88 133 PHE A O 1
ATOM 1126 N N . LEU A 1 134 ? 7.644 5.862 5.718 1.00 90.38 134 LEU A N 1
ATOM 1127 C CA . LEU A 1 134 ? 7.366 6.102 7.128 1.00 90.38 134 LEU A CA 1
ATOM 1128 C C . LEU A 1 134 ? 6.794 7.510 7.340 1.00 90.38 134 LEU A C 1
ATOM 1130 O O . LEU A 1 134 ? 5.845 7.665 8.109 1.00 90.38 134 LEU A O 1
ATOM 1134 N N . PHE A 1 135 ? 7.297 8.506 6.606 1.00 91.88 135 PHE A N 1
ATOM 1135 C CA . PHE A 1 135 ? 6.718 9.850 6.573 1.00 91.88 135 PHE A CA 1
ATOM 1136 C C . PHE A 1 135 ? 5.260 9.827 6.084 1.00 91.88 135 PHE A C 1
ATOM 1138 O O . PHE A 1 135 ? 4.360 10.304 6.777 1.00 91.88 135 PHE A O 1
ATOM 1145 N N . ASN A 1 136 ? 4.992 9.161 4.958 1.00 94.88 136 ASN A N 1
ATOM 1146 C CA . ASN A 1 136 ? 3.637 8.953 4.452 1.00 94.88 136 ASN A CA 1
ATOM 1147 C C . ASN A 1 136 ? 2.753 8.247 5.482 1.00 94.88 136 ASN A C 1
ATOM 1149 O O . ASN A 1 136 ? 1.599 8.629 5.651 1.00 94.88 136 ASN A O 1
ATOM 1153 N N . LEU A 1 137 ? 3.274 7.276 6.241 1.00 94.75 137 LEU A N 1
ATOM 1154 C CA . LEU A 1 137 ? 2.496 6.635 7.299 1.00 94.75 137 LEU A CA 1
ATOM 1155 C C . LEU A 1 137 ? 2.099 7.602 8.422 1.00 94.75 137 LEU A C 1
ATOM 1157 O O . LEU A 1 137 ? 0.986 7.499 8.946 1.00 94.75 137 LEU A O 1
ATOM 1161 N N . ILE A 1 138 ? 2.977 8.539 8.792 1.00 95.00 138 ILE A N 1
ATOM 1162 C CA . ILE A 1 138 ? 2.658 9.607 9.749 1.00 95.00 138 ILE A CA 1
ATOM 1163 C C . ILE A 1 138 ? 1.510 10.456 9.192 1.00 95.00 138 ILE A C 1
ATOM 1165 O O . ILE A 1 138 ? 0.485 10.598 9.861 1.00 95.00 138 ILE A O 1
ATOM 1169 N N . CYS A 1 139 ? 1.630 10.938 7.951 1.00 96.56 139 CYS A N 1
ATOM 1170 C CA . CYS A 1 139 ? 0.593 11.730 7.284 1.00 96.56 139 CYS A CA 1
ATOM 1171 C C . CYS A 1 139 ? -0.741 10.979 7.177 1.00 96.56 139 CYS A C 1
ATOM 1173 O O . CYS A 1 139 ? -1.783 11.526 7.533 1.00 96.56 139 CYS A O 1
ATOM 1175 N N . LEU A 1 140 ? -0.724 9.710 6.761 1.00 96.94 140 LEU A N 1
ATOM 1176 C CA . LEU A 1 140 ? -1.918 8.868 6.668 1.00 96.94 140 LEU A CA 1
ATOM 1177 C C . LEU A 1 140 ? -2.551 8.624 8.038 1.00 96.94 140 LEU A C 1
ATOM 1179 O O . LEU A 1 140 ? -3.771 8.594 8.140 1.00 96.94 140 LEU A O 1
ATOM 1183 N N . THR A 1 141 ? -1.755 8.481 9.102 1.00 95.31 141 THR A N 1
ATOM 1184 C CA . THR A 1 141 ? -2.281 8.325 10.468 1.00 95.31 141 THR A CA 1
ATOM 1185 C C . THR A 1 141 ? -2.960 9.613 10.948 1.00 95.31 141 THR A C 1
ATOM 1187 O O . THR A 1 141 ? -4.016 9.550 11.575 1.00 95.31 141 THR A O 1
ATOM 1190 N N . ILE A 1 142 ? -2.396 10.784 10.627 1.00 96.31 142 ILE A N 1
ATOM 1191 C CA . ILE A 1 142 ? -3.028 12.087 10.895 1.00 96.31 142 ILE A CA 1
ATOM 1192 C C . ILE A 1 142 ? -4.330 12.216 10.099 1.00 96.31 142 ILE A C 1
ATOM 1194 O O . ILE A 1 142 ? -5.367 12.545 10.671 1.00 96.31 142 ILE A O 1
ATOM 1198 N N . PHE A 1 143 ? -4.303 11.900 8.804 1.00 96.69 143 PHE A N 1
ATOM 1199 C CA . PHE A 1 143 ? -5.488 11.957 7.952 1.00 96.69 143 PHE A CA 1
ATOM 1200 C C . PHE A 1 143 ? -6.578 10.990 8.428 1.00 96.69 143 PHE A C 1
ATOM 1202 O O . PHE A 1 143 ? -7.739 11.371 8.513 1.00 96.69 143 PHE A O 1
ATOM 1209 N N . ALA A 1 144 ? -6.209 9.774 8.833 1.00 96.06 144 ALA A N 1
ATOM 1210 C CA . ALA A 1 144 ? -7.123 8.797 9.417 1.00 96.06 144 ALA A CA 1
ATOM 1211 C C . ALA A 1 144 ? -7.755 9.289 10.725 1.00 96.06 144 ALA A C 1
ATOM 1213 O O . ALA A 1 144 ? -8.941 9.061 10.953 1.00 96.06 144 ALA A O 1
ATOM 1214 N N . PHE A 1 145 ? -6.995 9.994 11.568 1.00 95.44 145 PHE A N 1
ATOM 1215 C CA . PHE A 1 145 ? -7.537 10.617 12.773 1.00 95.44 145 PHE A CA 1
ATOM 1216 C C . PHE A 1 145 ? -8.547 11.719 12.435 1.00 95.44 145 PHE A C 1
ATOM 1218 O O . PHE A 1 145 ? -9.655 11.702 12.965 1.00 95.44 145 PHE A O 1
ATOM 1225 N N . ILE A 1 146 ? -8.209 12.626 11.511 1.00 94.56 146 ILE A N 1
ATOM 1226 C CA . ILE A 1 146 ? -9.124 13.679 11.035 1.00 94.56 146 ILE A CA 1
ATOM 1227 C C . ILE A 1 146 ? -10.398 13.056 10.452 1.00 94.56 146 ILE A C 1
ATOM 1229 O O . ILE A 1 146 ? -11.505 13.470 10.787 1.00 94.56 146 ILE A O 1
ATOM 1233 N N . TYR A 1 147 ? -10.244 12.013 9.639 1.00 94.50 147 TYR A N 1
ATOM 1234 C CA . TYR A 1 147 ? -11.344 11.261 9.048 1.00 94.50 147 TYR A CA 1
ATOM 1235 C C . TYR A 1 147 ? -12.268 10.652 10.115 1.00 94.50 147 TYR A C 1
ATOM 1237 O O . TYR A 1 147 ? -13.487 10.700 9.982 1.00 94.50 147 TYR A O 1
ATOM 1245 N N . GLN A 1 148 ? -11.706 10.142 11.215 1.00 91.50 148 GLN A N 1
ATOM 1246 C CA . GLN A 1 148 ? -12.474 9.578 12.327 1.00 91.50 148 GLN A CA 1
ATOM 1247 C C . GLN A 1 148 ? -13.259 10.635 13.129 1.00 91.50 148 GLN A C 1
ATOM 1249 O O . GLN A 1 148 ? -14.271 10.307 13.747 1.00 91.50 148 GLN A O 1
ATOM 1254 N N . ILE A 1 149 ? -12.822 11.900 13.140 1.00 92.25 149 ILE A N 1
ATOM 1255 C CA . ILE A 1 149 ? -13.530 12.989 13.841 1.00 92.25 149 ILE A CA 1
ATOM 1256 C C . ILE A 1 149 ? -14.883 13.299 13.176 1.00 92.25 149 ILE A C 1
ATOM 1258 O O . ILE A 1 149 ? -15.776 13.853 13.823 1.00 92.25 149 ILE A O 1
ATOM 1262 N N . ILE A 1 150 ? -15.074 12.918 11.908 1.00 92.56 150 ILE A N 1
ATOM 1263 C CA . ILE A 1 150 ? -16.323 13.125 11.173 1.00 92.56 150 ILE A CA 1
ATOM 1264 C C . ILE A 1 150 ? -17.439 12.286 11.814 1.00 92.56 150 ILE A C 1
ATOM 1266 O O . ILE A 1 150 ? -17.560 11.087 11.585 1.00 92.56 150 ILE A O 1
ATOM 1270 N N . LYS A 1 151 ? -18.292 12.939 12.613 1.00 88.50 151 LYS A N 1
ATOM 1271 C CA . LYS A 1 151 ? -19.387 12.274 13.342 1.00 88.50 151 LYS A CA 1
ATOM 1272 C C . LYS A 1 151 ? -20.576 11.891 12.460 1.00 88.50 151 LYS A C 1
ATOM 1274 O O . LYS A 1 151 ? -21.342 11.005 12.824 1.00 88.50 151 LYS A O 1
ATOM 1279 N N . SER A 1 152 ? -20.771 12.584 11.337 1.00 94.06 152 SER A N 1
ATOM 1280 C CA . SER A 1 152 ? -21.929 12.361 10.470 1.00 94.06 152 SER A CA 1
ATOM 1281 C C . SER A 1 152 ? -21.694 11.164 9.539 1.00 94.06 152 SER A C 1
ATOM 1283 O O . SER A 1 152 ? -20.782 11.222 8.708 1.00 94.06 152 SER A O 1
ATOM 1285 N N . PRO A 1 153 ? -22.518 10.100 9.612 1.00 91.62 153 PRO A N 1
ATOM 1286 C CA . PRO A 1 153 ? -22.340 8.911 8.781 1.00 91.62 153 PRO A CA 1
ATOM 1287 C C . PRO A 1 153 ? -22.584 9.188 7.290 1.00 91.62 153 PRO A C 1
ATOM 1289 O O . PRO A 1 153 ? -21.955 8.556 6.441 1.00 91.62 153 PRO A O 1
ATOM 1292 N N . SER A 1 154 ? -23.465 10.139 6.954 1.00 93.75 154 SER A N 1
ATOM 1293 C CA . SER A 1 154 ? -23.724 10.530 5.564 1.00 93.75 154 SER A CA 1
ATOM 1294 C C . SER A 1 154 ? -22.534 11.273 4.963 1.00 93.75 154 SER A C 1
ATOM 1296 O O . SER A 1 154 ? -22.081 10.910 3.880 1.00 93.75 154 SER A O 1
ATOM 1298 N N . LEU A 1 155 ? -21.980 12.250 5.691 1.00 94.62 155 LEU A N 1
ATOM 1299 C CA . LEU A 1 155 ? -20.776 12.965 5.265 1.00 94.62 155 LEU A CA 1
ATOM 1300 C C . LEU A 1 155 ? -19.599 12.012 5.127 1.00 94.62 155 LEU A C 1
ATOM 1302 O O . LEU A 1 155 ? -18.913 12.051 4.111 1.00 94.62 155 LEU A O 1
ATOM 1306 N N . LEU A 1 156 ? -19.397 11.129 6.109 1.00 94.81 156 LEU A N 1
ATOM 1307 C CA . LEU A 1 156 ? -18.318 10.153 6.064 1.00 94.81 156 LEU A CA 1
ATOM 1308 C C . LEU A 1 156 ? -18.416 9.303 4.794 1.00 94.81 156 LEU A C 1
ATOM 1310 O O . LEU A 1 156 ? -17.441 9.244 4.058 1.00 94.81 156 LEU A O 1
ATOM 1314 N N . ARG A 1 157 ? -19.603 8.763 4.476 1.00 94.69 157 ARG A N 1
ATOM 1315 C CA . ARG A 1 157 ? -19.847 7.987 3.249 1.00 94.69 157 ARG A CA 1
ATOM 1316 C C . ARG A 1 157 ? -19.565 8.781 1.972 1.00 94.69 157 ARG A C 1
ATOM 1318 O O . ARG A 1 157 ? -18.982 8.225 1.044 1.00 94.69 157 ARG A O 1
ATOM 1325 N N . ILE A 1 158 ? -19.980 10.049 1.914 1.00 96.06 158 ILE A N 1
ATOM 1326 C CA . ILE A 1 158 ? -19.707 10.930 0.768 1.00 96.06 158 ILE A CA 1
ATOM 1327 C C . ILE A 1 158 ? -18.197 11.110 0.609 1.00 96.06 158 ILE A C 1
ATOM 1329 O O . ILE A 1 158 ? -17.674 10.859 -0.470 1.00 96.06 158 ILE A O 1
ATOM 1333 N N . PHE A 1 159 ? -17.479 11.453 1.682 1.00 96.00 159 PHE A N 1
ATOM 1334 C CA . PHE A 1 159 ? -16.024 11.601 1.640 1.00 96.00 159 PHE A CA 1
ATOM 1335 C C . PHE A 1 159 ? -15.316 10.309 1.227 1.00 96.00 159 PHE A C 1
ATOM 1337 O O . PHE A 1 159 ? -14.397 10.367 0.414 1.00 96.00 159 PHE A O 1
ATOM 1344 N N . SER A 1 160 ? -15.739 9.143 1.728 1.00 96.50 160 SER A N 1
ATOM 1345 C CA . SER A 1 160 ? -15.151 7.861 1.313 1.00 96.50 160 SER A CA 1
ATOM 1346 C C . SER A 1 160 ? -15.326 7.626 -0.176 1.00 96.50 160 SER A C 1
ATOM 1348 O O . SER A 1 160 ? -14.368 7.268 -0.855 1.00 96.50 160 SER A O 1
ATOM 1350 N N . LEU A 1 161 ? -16.552 7.820 -0.670 1.00 96.38 161 LEU A N 1
ATOM 1351 C CA . LEU A 1 161 ? -16.892 7.603 -2.068 1.00 96.38 161 LEU A CA 1
ATOM 1352 C C . LEU A 1 161 ? -16.100 8.559 -2.960 1.00 96.38 161 LEU A C 1
ATOM 1354 O O . LEU A 1 161 ? -15.481 8.111 -3.919 1.00 96.38 161 LEU A O 1
ATOM 1358 N N . THR A 1 162 ? -16.045 9.842 -2.598 1.00 97.19 162 THR A N 1
ATOM 1359 C CA . THR A 1 162 ? -15.257 10.849 -3.310 1.00 97.19 162 THR A CA 1
ATOM 1360 C C . THR A 1 162 ? -13.781 10.472 -3.344 1.00 97.19 162 THR A C 1
ATOM 1362 O O . THR A 1 162 ? -13.209 10.446 -4.424 1.00 97.19 162 THR A O 1
ATOM 1365 N N . ILE A 1 163 ? -13.164 10.125 -2.207 1.00 97.62 163 ILE A N 1
ATOM 1366 C CA . ILE A 1 163 ? -11.739 9.756 -2.155 1.00 97.62 163 ILE A CA 1
ATOM 1367 C C . ILE A 1 163 ? -11.460 8.529 -3.025 1.00 97.62 163 ILE A C 1
ATOM 1369 O O . ILE A 1 163 ? -10.488 8.529 -3.779 1.00 97.62 163 ILE A O 1
ATOM 1373 N N . VAL A 1 164 ? -12.292 7.489 -2.928 1.00 97.44 164 VAL A N 1
ATOM 1374 C CA . VAL A 1 164 ? -12.100 6.241 -3.676 1.00 97.44 164 VAL A CA 1
ATOM 1375 C C . VAL A 1 164 ? -12.291 6.473 -5.172 1.00 97.44 164 VAL A C 1
ATOM 1377 O O . VAL A 1 164 ? -11.390 6.154 -5.939 1.00 97.44 164 VAL A O 1
ATOM 1380 N N . ILE A 1 165 ? -13.411 7.068 -5.591 1.00 97.12 165 ILE A N 1
ATOM 1381 C CA . ILE A 1 165 ? -13.691 7.326 -7.011 1.00 97.12 165 ILE A CA 1
ATOM 1382 C C . ILE A 1 165 ? -12.643 8.268 -7.600 1.00 97.12 165 ILE A C 1
ATOM 1384 O O . ILE A 1 165 ? -12.094 7.965 -8.654 1.00 97.12 165 ILE A O 1
ATOM 1388 N N . PHE A 1 166 ? -12.326 9.368 -6.911 1.00 97.38 166 PHE A N 1
ATOM 1389 C CA . PHE A 1 166 ? -11.310 10.312 -7.368 1.00 97.38 166 PHE A CA 1
ATOM 1390 C C . PHE A 1 166 ? -9.949 9.635 -7.522 1.00 97.38 166 PHE A C 1
ATOM 1392 O O . PHE A 1 166 ? -9.318 9.809 -8.553 1.00 97.38 166 PHE A O 1
ATOM 1399 N N . SER A 1 167 ? -9.511 8.832 -6.545 1.00 97.06 167 SER A N 1
ATOM 1400 C CA . SER A 1 167 ? -8.210 8.151 -6.614 1.00 97.06 167 SER A CA 1
ATOM 1401 C C . SER A 1 167 ? -8.156 7.150 -7.768 1.00 97.06 167 SER A C 1
ATOM 1403 O O . SER A 1 167 ? -7.200 7.161 -8.532 1.00 97.06 167 SER A O 1
ATOM 1405 N N . LEU A 1 168 ? -9.187 6.312 -7.928 1.00 96.62 168 LEU A N 1
ATOM 1406 C CA . LEU A 1 168 ? -9.234 5.317 -9.005 1.00 96.62 168 LEU A CA 1
ATOM 1407 C C . LEU A 1 168 ? -9.287 5.987 -10.383 1.00 96.62 168 LEU A C 1
ATOM 1409 O O . LEU A 1 168 ? -8.550 5.591 -11.281 1.00 96.62 168 LEU A O 1
ATOM 1413 N N . PHE A 1 169 ? -10.109 7.031 -10.533 1.00 96.31 169 PHE A N 1
ATOM 1414 C CA . PHE A 1 169 ? -10.175 7.812 -11.766 1.00 96.31 169 PHE A CA 1
ATOM 1415 C C . PHE A 1 169 ? -8.850 8.519 -12.055 1.00 96.31 169 PHE A C 1
ATOM 1417 O O . PHE A 1 169 ? -8.376 8.480 -13.182 1.00 96.31 169 PHE A O 1
ATOM 1424 N N . TYR A 1 170 ? -8.234 9.135 -11.044 1.00 95.44 170 TYR A N 1
ATOM 1425 C CA . TYR A 1 170 ? -6.957 9.825 -11.186 1.00 95.44 170 TYR A CA 1
ATOM 1426 C C . TYR A 1 170 ? -5.839 8.863 -11.600 1.00 95.44 170 TYR A C 1
ATOM 1428 O O . TYR A 1 170 ? -5.086 9.180 -12.510 1.00 95.44 170 TYR A O 1
ATOM 1436 N N . PHE A 1 171 ? -5.769 7.670 -11.003 1.00 95.31 171 PHE A N 1
ATOM 1437 C CA . PHE A 1 171 ? -4.794 6.638 -11.373 1.00 95.31 171 PHE A CA 1
ATOM 1438 C C . PHE A 1 171 ? -4.939 6.202 -12.834 1.00 95.31 171 PHE A C 1
ATOM 1440 O O . PHE A 1 171 ? -3.947 6.140 -13.560 1.00 95.31 171 PHE A O 1
ATOM 1447 N N . GLU A 1 172 ? -6.170 5.952 -13.278 1.00 94.25 172 GLU A N 1
ATOM 1448 C CA . GLU A 1 172 ? -6.445 5.552 -14.658 1.00 94.25 172 GLU A CA 1
ATOM 1449 C C . GLU A 1 172 ? -6.174 6.693 -15.648 1.00 94.25 172 GLU A C 1
ATOM 1451 O O . GLU A 1 172 ? -5.488 6.507 -16.650 1.00 94.25 172 GLU A O 1
ATOM 1456 N N . ALA A 1 173 ? -6.638 7.906 -15.336 1.00 93.38 173 ALA A N 1
ATOM 1457 C CA . ALA A 1 173 ? -6.407 9.086 -16.159 1.00 93.38 173 ALA A CA 1
ATOM 1458 C C . ALA A 1 173 ? -4.911 9.396 -16.290 1.00 93.38 173 ALA A C 1
ATOM 1460 O O . ALA A 1 173 ? -4.441 9.647 -17.395 1.00 93.38 173 ALA A O 1
ATOM 1461 N N . SER A 1 174 ? -4.147 9.331 -15.197 1.00 92.12 174 SER A N 1
ATOM 1462 C CA . SER A 1 174 ? -2.691 9.492 -15.229 1.00 92.12 174 SER A CA 1
ATOM 1463 C C . SER A 1 174 ? -2.024 8.446 -16.119 1.00 92.12 174 SER A C 1
ATOM 1465 O O . SER A 1 174 ? -1.148 8.795 -16.906 1.00 92.12 174 SER A O 1
ATOM 1467 N N . CYS A 1 175 ? -2.474 7.190 -16.061 1.00 89.62 175 CYS A N 1
ATOM 1468 C CA . CYS A 1 175 ? -1.956 6.126 -16.914 1.00 89.62 175 CYS A CA 1
ATOM 1469 C C . CYS A 1 175 ? -2.246 6.381 -18.405 1.00 89.62 175 CYS A C 1
ATOM 1471 O O . CYS A 1 175 ? -1.333 6.324 -19.227 1.00 89.62 175 CYS A O 1
ATOM 1473 N N . LEU A 1 176 ? -3.492 6.706 -18.758 1.00 90.94 176 LEU A N 1
ATOM 1474 C CA . LEU A 1 176 ? -3.916 6.921 -20.149 1.00 90.94 176 LEU A CA 1
ATOM 1475 C C . LEU A 1 176 ? -3.368 8.219 -20.757 1.00 90.94 176 LEU A C 1
ATOM 1477 O O . LEU A 1 176 ? -3.114 8.282 -21.958 1.00 90.94 176 LEU A O 1
ATOM 1481 N N . LEU A 1 177 ? -3.167 9.250 -19.935 1.00 90.75 177 LEU A N 1
ATOM 1482 C CA . LEU A 1 177 ? -2.563 10.521 -20.342 1.00 90.75 177 LEU A CA 1
ATOM 1483 C C . LEU A 1 177 ? -1.028 10.505 -20.254 1.00 90.75 177 LEU A C 1
ATOM 1485 O O . LEU A 1 177 ? -0.394 11.501 -20.597 1.00 90.75 177 LEU A O 1
ATOM 1489 N N . ASN A 1 178 ? -0.435 9.387 -19.819 1.00 86.81 178 ASN A N 1
ATOM 1490 C CA . ASN A 1 178 ? 1.008 9.197 -19.663 1.00 86.81 178 ASN A CA 1
ATOM 1491 C C . ASN A 1 178 ? 1.669 10.237 -18.731 1.00 86.81 178 ASN A C 1
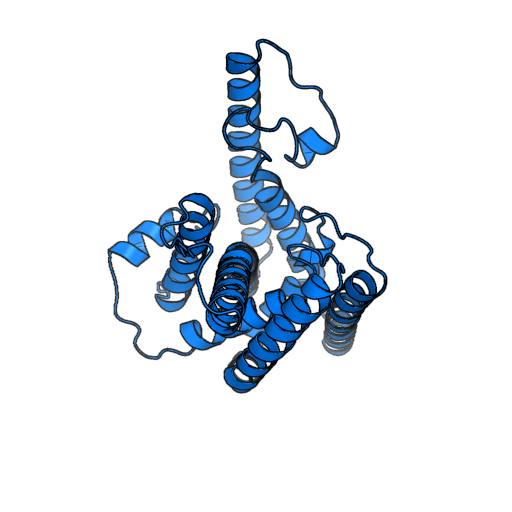ATOM 1493 O O . ASN A 1 178 ? 2.789 10.690 -18.969 1.00 86.81 178 ASN A O 1
ATOM 1497 N N . PHE A 1 179 ? 0.958 10.625 -17.667 1.00 86.38 179 PHE A N 1
ATOM 1498 C CA . PHE A 1 179 ? 1.488 11.455 -16.587 1.00 86.38 179 PHE A CA 1
ATOM 1499 C C . PHE A 1 179 ? 1.978 10.571 -15.442 1.00 86.38 179 PHE A C 1
ATOM 1501 O O . PHE A 1 179 ? 1.199 9.809 -14.865 1.00 86.38 179 PHE A O 1
ATOM 1508 N N . ASP A 1 180 ? 3.248 10.716 -15.064 1.00 84.81 180 ASP A N 1
ATOM 1509 C CA . ASP A 1 180 ? 3.801 9.950 -13.951 1.00 84.81 180 ASP A CA 1
ATOM 1510 C C . ASP A 1 180 ? 3.389 10.548 -12.598 1.00 84.81 180 ASP A C 1
ATOM 1512 O O . ASP A 1 180 ? 3.563 11.740 -12.328 1.00 84.81 180 ASP A O 1
ATOM 1516 N N . ILE A 1 181 ? 2.852 9.694 -11.727 1.00 88.38 181 ILE A N 1
ATOM 1517 C CA . ILE A 1 181 ? 2.614 10.031 -10.326 1.00 88.38 181 ILE A CA 1
ATOM 1518 C C . ILE A 1 181 ? 3.822 9.528 -9.553 1.00 88.38 181 ILE A C 1
ATOM 1520 O O . ILE A 1 181 ? 3.986 8.316 -9.361 1.00 88.38 181 ILE A O 1
ATOM 1524 N N . LEU A 1 182 ? 4.621 10.469 -9.05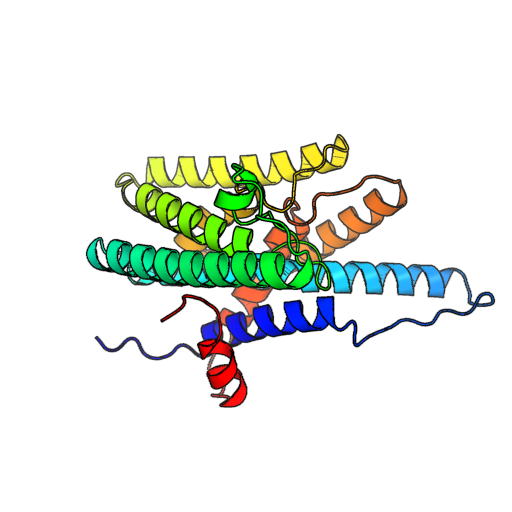3 1.00 90.31 182 LEU A N 1
ATOM 1525 C CA . LEU A 1 182 ? 5.802 10.170 -8.254 1.00 90.31 182 LEU A CA 1
ATOM 1526 C C . LEU A 1 182 ? 5.454 9.210 -7.110 1.00 90.31 182 LEU A C 1
ATOM 1528 O O . LEU A 1 182 ? 4.522 9.432 -6.333 1.00 90.31 182 LEU A O 1
ATOM 1532 N N . TYR A 1 183 ? 6.227 8.131 -6.993 1.00 88.00 183 TYR A N 1
ATOM 1533 C CA . TYR A 1 183 ? 5.928 7.002 -6.105 1.00 88.00 183 TYR A CA 1
ATOM 1534 C C . TYR A 1 183 ? 5.832 7.388 -4.618 1.00 88.00 183 TYR A C 1
ATOM 1536 O O . TYR A 1 183 ? 5.148 6.719 -3.844 1.00 88.00 183 TYR A O 1
ATOM 1544 N N . HIS A 1 184 ? 6.512 8.462 -4.207 1.00 88.00 184 HIS A N 1
ATOM 1545 C CA . HIS A 1 184 ? 6.551 8.930 -2.823 1.00 88.00 184 HIS A CA 1
ATOM 1546 C C . HIS A 1 184 ? 5.373 9.845 -2.474 1.00 88.00 184 HIS A C 1
ATOM 1548 O O . HIS A 1 184 ? 5.184 10.168 -1.302 1.00 88.00 184 HIS A O 1
ATOM 1554 N N . TRP A 1 185 ? 4.565 10.266 -3.452 1.00 92.50 185 TRP A N 1
ATOM 1555 C CA . TRP A 1 185 ? 3.443 11.160 -3.193 1.00 92.50 185 TRP A CA 1
ATOM 1556 C C . TRP A 1 185 ? 2.346 10.482 -2.383 1.00 92.50 185 TRP A C 1
ATOM 1558 O O . TRP A 1 185 ? 1.946 9.347 -2.646 1.00 92.50 185 TRP A O 1
ATOM 1568 N N . LEU A 1 186 ? 1.804 11.240 -1.428 1.00 93.88 186 LEU A N 1
ATOM 1569 C CA . LEU A 1 186 ? 0.749 10.784 -0.529 1.00 93.88 186 LEU A CA 1
ATOM 1570 C C . LEU A 1 186 ? -0.513 10.343 -1.287 1.00 93.88 186 LEU A C 1
ATOM 1572 O O . LEU A 1 186 ? -1.198 9.430 -0.830 1.00 93.88 186 LEU A O 1
ATOM 1576 N N . ILE A 1 187 ? -0.799 10.948 -2.449 1.00 94.75 187 ILE A N 1
ATOM 1577 C CA . ILE A 1 187 ? -1.990 10.658 -3.265 1.00 94.75 187 ILE A CA 1
ATOM 1578 C C . ILE A 1 187 ? -2.107 9.175 -3.642 1.00 94.75 187 ILE A C 1
ATOM 1580 O O . ILE A 1 187 ? -3.214 8.644 -3.671 1.00 94.75 187 ILE A O 1
ATOM 1584 N N . ASN A 1 188 ? -0.977 8.478 -3.804 1.00 94.88 188 ASN A N 1
ATOM 1585 C CA . ASN A 1 188 ? -0.942 7.038 -4.070 1.00 94.88 188 ASN A CA 1
ATOM 1586 C C . ASN A 1 188 ? -1.562 6.204 -2.935 1.00 94.88 188 ASN A C 1
ATOM 1588 O O . ASN A 1 188 ? -1.939 5.051 -3.138 1.00 94.88 188 ASN A O 1
ATOM 1592 N N . PHE A 1 189 ? -1.649 6.766 -1.725 1.00 96.94 189 PHE A N 1
ATOM 1593 C CA . PHE A 1 189 ? -1.957 6.021 -0.510 1.00 96.94 189 PHE A CA 1
ATOM 1594 C C . PHE A 1 189 ? -3.168 6.543 0.275 1.00 96.94 189 PHE A C 1
ATOM 1596 O O . PHE A 1 189 ? -3.668 5.834 1.151 1.00 96.94 189 PHE A O 1
ATOM 1603 N N . VAL A 1 190 ? -3.691 7.736 -0.035 1.00 97.38 190 VAL A N 1
ATOM 1604 C CA . VAL A 1 190 ? -4.877 8.295 0.654 1.00 97.38 190 VAL A CA 1
ATOM 1605 C C . VAL A 1 190 ? -6.088 7.363 0.543 1.00 97.38 190 VAL A C 1
ATOM 1607 O O . VAL A 1 190 ? -6.849 7.237 1.503 1.00 97.38 190 VAL A O 1
ATOM 1610 N N . ILE A 1 191 ? -6.229 6.645 -0.577 1.00 98.00 191 ILE A N 1
ATOM 1611 C CA . ILE A 1 191 ? -7.310 5.678 -0.808 1.00 98.00 191 ILE A CA 1
ATOM 1612 C C . ILE A 1 191 ? -7.401 4.594 0.282 1.00 98.00 191 ILE A C 1
ATOM 1614 O O . ILE A 1 191 ? -8.497 4.137 0.609 1.00 98.00 191 ILE A O 1
ATOM 1618 N N . TYR A 1 192 ? -6.284 4.216 0.914 1.00 98.00 192 TYR A N 1
ATOM 1619 C CA . TYR A 1 192 ? -6.280 3.169 1.939 1.00 98.00 192 TYR A CA 1
ATOM 1620 C C . TYR A 1 192 ? -6.938 3.604 3.253 1.00 98.00 192 TYR A C 1
ATOM 1622 O O . TYR A 1 192 ? -7.311 2.745 4.049 1.00 98.00 192 TYR A O 1
ATOM 1630 N N . VAL A 1 193 ? -7.130 4.907 3.491 1.00 97.81 193 VAL A N 1
ATOM 1631 C CA . VAL A 1 193 ? -7.781 5.416 4.710 1.00 97.81 193 VAL A CA 1
ATOM 1632 C C . VAL A 1 193 ? -9.266 5.047 4.770 1.00 97.81 193 VAL A C 1
ATOM 1634 O O . VAL A 1 193 ? -9.643 4.344 5.713 1.00 97.81 193 VAL A O 1
ATOM 1637 N N . PRO A 1 194 ? -10.119 5.427 3.795 1.00 97.62 194 PRO A N 1
ATOM 1638 C CA . PRO A 1 194 ? -11.501 4.964 3.790 1.00 97.62 194 PRO A CA 1
ATOM 1639 C C . PRO A 1 194 ? -11.580 3.437 3.686 1.00 97.62 194 PRO A C 1
ATOM 1641 O O . PRO A 1 194 ? -12.374 2.834 4.400 1.00 97.62 194 PRO A O 1
ATOM 1644 N N . ILE A 1 195 ? -10.727 2.780 2.892 1.00 97.69 195 ILE A N 1
ATOM 1645 C CA . ILE A 1 195 ? -10.739 1.311 2.793 1.00 97.69 195 ILE A CA 1
ATOM 1646 C C . ILE A 1 195 ? -10.526 0.660 4.170 1.00 97.69 195 ILE A C 1
ATOM 1648 O O . ILE A 1 195 ? -11.325 -0.179 4.587 1.00 97.69 195 ILE A O 1
ATOM 1652 N N . ALA A 1 196 ? -9.484 1.062 4.902 1.00 97.25 196 ALA A N 1
ATOM 1653 C CA . ALA A 1 196 ? -9.193 0.529 6.229 1.00 97.25 196 ALA A CA 1
ATOM 1654 C C . ALA A 1 196 ? -10.318 0.817 7.232 1.00 97.25 196 ALA A C 1
ATOM 1656 O O . ALA A 1 196 ? -10.664 -0.051 8.034 1.00 97.25 196 ALA A O 1
ATOM 1657 N N . PHE A 1 197 ? -10.920 2.009 7.171 1.00 96.50 197 PHE A N 1
ATOM 1658 C CA . PHE A 1 197 ? -12.064 2.356 8.009 1.00 96.50 197 PHE A CA 1
ATOM 1659 C C . PHE A 1 197 ? -13.245 1.403 7.774 1.00 96.50 197 PHE A C 1
ATOM 1661 O O . PHE A 1 197 ? -13.825 0.891 8.734 1.00 96.50 197 PHE A O 1
ATOM 1668 N N . TYR A 1 198 ? -13.599 1.129 6.514 1.00 96.06 198 TYR A N 1
ATOM 1669 C CA . TYR A 1 198 ? -14.702 0.217 6.195 1.00 96.06 198 TYR A CA 1
ATOM 1670 C C . TYR A 1 198 ? -14.365 -1.245 6.495 1.00 96.06 198 TYR A C 1
ATOM 1672 O O . TYR A 1 198 ? -15.255 -1.983 6.908 1.00 96.06 198 TYR A O 1
ATOM 1680 N N . LEU A 1 199 ? -13.100 -1.657 6.368 1.00 95.62 199 LEU A N 1
ATOM 1681 C CA . LEU A 1 199 ? -12.650 -2.987 6.792 1.00 95.62 199 LEU A CA 1
ATOM 1682 C C . LEU A 1 199 ? -12.858 -3.226 8.293 1.00 95.62 199 LEU A C 1
ATOM 1684 O O . LEU A 1 199 ? -13.177 -4.345 8.685 1.00 95.62 199 LEU A O 1
ATOM 1688 N N . VAL A 1 200 ? -12.681 -2.201 9.135 1.00 94.75 200 VAL A N 1
ATOM 1689 C CA . VAL A 1 200 ? -12.906 -2.316 10.586 1.00 94.75 200 VAL A CA 1
ATOM 1690 C C . VAL A 1 200 ? -14.390 -2.255 10.939 1.00 94.75 200 VAL A C 1
ATOM 1692 O O . VAL A 1 200 ? -14.858 -3.068 11.729 1.00 94.75 200 VAL A O 1
ATOM 1695 N N . ASN A 1 201 ? -15.131 -1.302 10.370 1.00 93.50 201 ASN A N 1
ATOM 1696 C CA . ASN A 1 201 ? -16.513 -1.033 10.783 1.00 93.50 201 ASN A CA 1
ATOM 1697 C C . ASN A 1 201 ? -17.554 -1.910 10.071 1.00 93.50 201 ASN A C 1
ATOM 1699 O O . ASN A 1 201 ? -18.649 -2.110 10.589 1.00 93.50 201 ASN A O 1
ATOM 1703 N N . PHE A 1 202 ? -17.234 -2.431 8.883 1.00 93.88 202 PHE A N 1
ATOM 1704 C CA . PHE A 1 202 ? -18.131 -3.254 8.068 1.00 93.88 202 PHE A CA 1
ATOM 1705 C C . PHE A 1 202 ? -17.387 -4.448 7.438 1.00 93.88 202 PHE A C 1
ATOM 1707 O O . PHE A 1 202 ? -17.419 -4.612 6.212 1.00 93.88 202 PHE A O 1
ATOM 1714 N N . PRO A 1 203 ? -16.723 -5.297 8.250 1.00 92.38 203 PRO A N 1
ATOM 1715 C CA . PRO A 1 203 ? -15.845 -6.354 7.752 1.00 92.38 203 PRO A CA 1
ATOM 1716 C C . PRO A 1 203 ? -16.575 -7.322 6.821 1.00 92.38 203 PRO A C 1
ATOM 1718 O O . PRO A 1 203 ? -16.058 -7.633 5.756 1.00 92.38 203 PRO A O 1
ATOM 1721 N N . GLU A 1 204 ? -17.800 -7.739 7.154 1.00 91.06 204 GLU A N 1
ATOM 1722 C CA . GLU A 1 204 ? -18.566 -8.686 6.331 1.00 91.06 204 GLU A CA 1
ATOM 1723 C C . GLU A 1 204 ? -18.836 -8.161 4.919 1.00 91.06 204 GLU A C 1
ATOM 1725 O O . GLU A 1 204 ? -18.740 -8.912 3.949 1.00 91.06 204 GLU A O 1
ATOM 1730 N N . LYS A 1 205 ? -19.107 -6.855 4.790 1.00 90.69 205 LYS A N 1
ATOM 1731 C CA . LYS A 1 205 ? -19.354 -6.231 3.488 1.00 90.69 205 LYS A CA 1
ATOM 1732 C C . LYS A 1 205 ? -18.097 -6.266 2.639 1.00 90.69 205 LYS A C 1
ATOM 1734 O O . LYS A 1 205 ? -18.170 -6.682 1.496 1.00 90.69 205 LYS A O 1
ATOM 1739 N N . ILE A 1 206 ? -16.956 -5.855 3.187 1.00 93.69 206 ILE A N 1
ATOM 1740 C CA . ILE A 1 206 ? -15.715 -5.754 2.411 1.00 93.69 206 ILE A CA 1
ATOM 1741 C C . ILE A 1 206 ? -15.112 -7.138 2.140 1.00 93.69 206 ILE A C 1
ATOM 1743 O O . ILE A 1 206 ? -14.776 -7.452 1.002 1.00 93.69 206 ILE A O 1
ATOM 1747 N N . LEU A 1 207 ? -15.034 -8.006 3.152 1.00 93.25 207 LEU A N 1
ATOM 1748 C CA . LEU A 1 207 ? -14.473 -9.354 3.013 1.00 93.25 207 LEU A CA 1
ATOM 1749 C C . LEU A 1 207 ? -15.305 -10.235 2.066 1.00 93.25 207 LEU A C 1
ATOM 1751 O O . LEU A 1 207 ? -14.744 -11.097 1.385 1.00 93.25 207 LEU A O 1
ATOM 1755 N N . GLY A 1 208 ? -16.620 -9.997 1.971 1.00 91.56 208 GLY A N 1
ATOM 1756 C CA . GLY A 1 208 ? -17.507 -10.674 1.024 1.00 91.56 208 GLY A CA 1
ATOM 1757 C C . GLY A 1 208 ? -17.137 -10.444 -0.447 1.00 91.56 208 GLY A C 1
ATOM 1758 O O . GLY A 1 208 ? -17.343 -11.331 -1.272 1.00 91.56 208 GLY A O 1
ATOM 1759 N N . PHE A 1 209 ? -16.505 -9.312 -0.781 1.00 94.69 209 PHE A N 1
ATOM 1760 C CA . PHE A 1 209 ? -16.096 -8.986 -2.154 1.00 94.69 209 PHE A CA 1
ATOM 1761 C C . PHE A 1 209 ? -14.702 -9.505 -2.540 1.00 94.69 209 PHE A C 1
ATOM 1763 O O . PHE A 1 209 ? -14.226 -9.199 -3.632 1.00 94.69 209 PHE A O 1
ATOM 1770 N N . L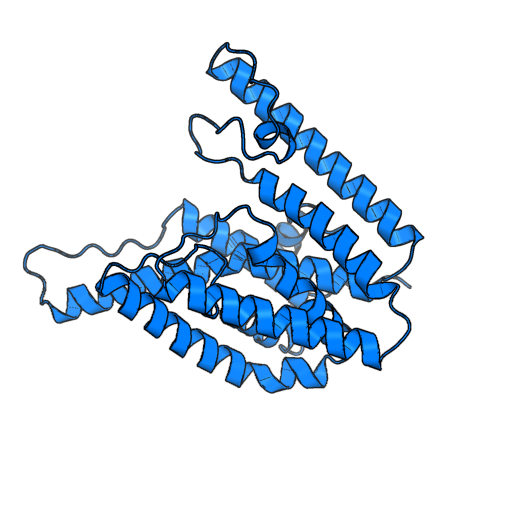YS A 1 210 ? -14.046 -10.327 -1.706 1.00 94.81 210 LYS A N 1
ATOM 1771 C CA . LYS A 1 210 ? -12.671 -10.811 -1.949 1.00 94.81 210 LYS A CA 1
ATOM 1772 C C . LYS A 1 210 ? -12.433 -11.393 -3.349 1.00 94.81 210 LYS A C 1
ATOM 1774 O O . LYS A 1 210 ? -11.392 -11.133 -3.941 1.00 94.81 210 LYS A O 1
ATOM 1779 N N . PHE A 1 211 ? -13.407 -12.121 -3.898 1.00 96.38 211 PHE A N 1
ATOM 1780 C CA . PHE A 1 211 ? -13.311 -12.691 -5.245 1.00 96.38 211 PHE A CA 1
ATOM 1781 C C . PHE A 1 211 ? -13.360 -11.619 -6.344 1.00 96.38 211 PHE A C 1
ATOM 1783 O O . PHE A 1 211 ? -12.612 -11.692 -7.314 1.00 96.38 211 PHE A O 1
ATOM 1790 N N . TYR A 1 212 ? -14.178 -10.579 -6.168 1.00 97.00 212 TYR A N 1
ATOM 1791 C CA . TYR A 1 212 ? -14.231 -9.449 -7.097 1.00 97.00 212 TYR A CA 1
ATOM 1792 C C . TYR A 1 212 ? -12.942 -8.630 -7.060 1.00 97.00 212 TYR A C 1
ATOM 1794 O O . TYR A 1 212 ? -12.479 -8.195 -8.109 1.00 97.00 212 TYR A O 1
ATOM 1802 N N . TYR A 1 213 ? -12.325 -8.466 -5.884 1.00 97.31 213 TYR A N 1
ATOM 1803 C CA . TYR A 1 213 ? -11.003 -7.841 -5.788 1.00 97.31 213 TYR A CA 1
ATOM 1804 C C . TYR A 1 213 ? -9.939 -8.647 -6.534 1.00 97.31 213 TYR A C 1
ATOM 1806 O O . TYR A 1 213 ? -9.124 -8.040 -7.223 1.00 97.31 213 TYR A O 1
ATOM 1814 N N . LEU A 1 214 ? -9.986 -9.984 -6.465 1.00 97.44 214 LEU A N 1
ATOM 1815 C CA . LEU A 1 214 ? -9.068 -10.853 -7.205 1.00 97.44 214 LEU A CA 1
ATOM 1816 C C . LEU A 1 214 ? -9.267 -10.730 -8.719 1.00 97.44 214 LEU A C 1
ATOM 1818 O O . LEU A 1 214 ? -8.293 -10.566 -9.447 1.00 97.44 214 LEU A O 1
ATOM 1822 N N . ILE A 1 215 ? -10.516 -10.777 -9.193 1.00 98.00 215 ILE A N 1
ATOM 1823 C CA . ILE A 1 215 ? -10.818 -10.587 -10.618 1.00 98.00 215 ILE A CA 1
ATOM 1824 C C . ILE A 1 215 ? -10.336 -9.212 -11.078 1.00 98.00 215 ILE A C 1
ATOM 1826 O O . ILE A 1 215 ? -9.638 -9.119 -12.083 1.00 98.00 215 ILE A O 1
ATOM 1830 N N . ALA A 1 216 ? -10.671 -8.153 -10.337 1.00 97.38 216 ALA A N 1
ATOM 1831 C CA . ALA A 1 216 ? -10.240 -6.801 -10.663 1.00 97.38 216 ALA A CA 1
ATOM 1832 C C . ALA A 1 216 ? -8.711 -6.696 -10.675 1.00 97.38 216 ALA A C 1
ATOM 1834 O O . ALA A 1 216 ? -8.156 -6.126 -11.606 1.00 97.38 216 ALA A O 1
ATOM 1835 N N . TYR A 1 217 ? -8.023 -7.298 -9.701 1.00 97.44 217 TYR A N 1
ATOM 1836 C CA . TYR A 1 217 ? -6.566 -7.354 -9.682 1.00 97.44 217 TYR A CA 1
ATOM 1837 C C . TYR A 1 217 ? -6.024 -7.984 -10.967 1.00 97.44 217 TYR A C 1
ATOM 1839 O O . TYR A 1 217 ? -5.256 -7.333 -11.658 1.00 97.44 217 TYR A O 1
ATOM 1847 N N . ILE A 1 218 ? -6.488 -9.178 -11.345 1.00 96.19 218 ILE A N 1
ATOM 1848 C CA . ILE A 1 218 ? -6.031 -9.863 -12.565 1.00 96.19 218 ILE A CA 1
ATOM 1849 C C . ILE A 1 218 ? -6.309 -9.019 -13.817 1.00 96.19 218 ILE A C 1
ATOM 1851 O O . ILE A 1 218 ? -5.416 -8.838 -14.642 1.00 96.19 218 ILE A O 1
ATOM 1855 N N . LEU A 1 219 ? -7.524 -8.482 -13.963 1.00 96.69 219 LEU A N 1
ATOM 1856 C CA . LEU A 1 219 ? -7.910 -7.701 -15.140 1.00 96.69 219 LEU A CA 1
ATOM 1857 C C . LEU A 1 219 ? -7.093 -6.411 -15.265 1.00 96.69 219 LEU A C 1
ATOM 1859 O O . LEU A 1 219 ? -6.537 -6.149 -16.329 1.00 96.69 219 LEU A O 1
ATOM 1863 N N . PHE A 1 220 ? -6.968 -5.637 -14.184 1.00 95.94 220 PHE A N 1
ATOM 1864 C CA . PHE A 1 220 ? -6.174 -4.409 -14.197 1.00 95.94 220 PHE A CA 1
ATOM 1865 C C . PHE A 1 220 ? -4.671 -4.697 -14.298 1.00 95.94 220 PHE A C 1
ATOM 1867 O O . PHE A 1 220 ? -3.947 -3.923 -14.911 1.00 95.94 220 PHE A O 1
ATOM 1874 N N . SER A 1 221 ? -4.189 -5.831 -13.785 1.00 95.19 221 SER A N 1
ATOM 1875 C CA . SER A 1 221 ? -2.807 -6.269 -13.992 1.00 95.19 221 SER A CA 1
ATOM 1876 C C . SER A 1 221 ? -2.503 -6.539 -15.461 1.00 95.19 221 SER A C 1
ATOM 1878 O O . SER A 1 221 ? -1.469 -6.097 -15.960 1.00 95.19 221 SER A O 1
ATOM 1880 N N . LEU A 1 222 ? -3.397 -7.244 -16.159 1.00 94.12 222 LEU A N 1
ATOM 1881 C CA . LEU A 1 222 ? -3.267 -7.496 -17.594 1.00 94.12 222 LEU A CA 1
ATOM 1882 C C . LEU A 1 222 ? -3.408 -6.205 -18.406 1.00 94.12 222 LEU A C 1
ATOM 1884 O O . LEU A 1 222 ? -2.665 -6.009 -19.364 1.00 94.12 222 LEU A O 1
ATOM 1888 N N . HIS A 1 223 ? -4.305 -5.310 -17.992 1.00 94.31 223 HIS A N 1
ATOM 1889 C CA . HIS A 1 223 ? -4.450 -3.979 -18.575 1.00 94.31 223 HIS A CA 1
ATOM 1890 C C . HIS A 1 223 ? -3.156 -3.153 -18.458 1.00 94.31 223 HIS A C 1
ATOM 1892 O O . HIS A 1 223 ? -2.665 -2.653 -19.467 1.00 94.31 223 HIS A O 1
ATOM 1898 N N . ASP A 1 224 ? -2.539 -3.095 -17.272 1.00 92.75 224 ASP A N 1
ATOM 1899 C CA . ASP A 1 224 ? -1.250 -2.422 -17.057 1.00 92.75 224 ASP A CA 1
ATOM 1900 C C . ASP A 1 224 ? -0.146 -2.994 -17.969 1.00 92.75 224 ASP A C 1
ATOM 1902 O O . ASP A 1 224 ? 0.650 -2.252 -18.545 1.00 92.75 224 ASP A O 1
ATOM 1906 N N . ILE A 1 225 ? -0.083 -4.326 -18.106 1.00 91.81 225 ILE A N 1
ATOM 1907 C CA . ILE A 1 225 ? 0.907 -5.021 -18.950 1.00 91.81 225 ILE A CA 1
ATOM 1908 C C . ILE A 1 225 ? 0.687 -4.702 -20.429 1.00 91.81 225 ILE A C 1
ATOM 1910 O O . ILE A 1 225 ? 1.644 -4.455 -21.174 1.00 91.81 225 ILE A O 1
ATOM 1914 N N . TYR A 1 226 ? -0.576 -4.698 -20.855 1.00 91.44 226 TYR A N 1
ATOM 1915 C CA . TYR A 1 226 ? -0.965 -4.316 -22.201 1.00 91.44 226 TYR A CA 1
ATOM 1916 C C . TYR A 1 226 ? -0.524 -2.879 -22.489 1.00 91.44 226 TYR A C 1
ATOM 1918 O O . TYR A 1 226 ? 0.273 -2.671 -23.401 1.00 91.44 226 TYR A O 1
ATOM 1926 N N . LEU A 1 227 ? -0.922 -1.907 -21.662 1.00 90.69 227 LEU A N 1
ATOM 1927 C CA . LEU A 1 227 ? -0.561 -0.497 -21.838 1.00 90.69 227 LEU A CA 1
ATOM 1928 C C . LEU A 1 227 ? 0.957 -0.270 -21.866 1.00 90.69 227 LEU A C 1
ATOM 1930 O O . LEU A 1 227 ? 1.465 0.433 -22.742 1.00 90.69 227 LEU A O 1
ATOM 1934 N N . ARG A 1 228 ? 1.706 -0.939 -20.984 1.00 87.56 228 ARG A N 1
ATOM 1935 C CA . ARG A 1 228 ? 3.175 -0.867 -20.960 1.00 87.56 228 ARG A CA 1
ATOM 1936 C C . ARG A 1 228 ? 3.819 -1.377 -22.244 1.00 87.56 228 ARG A C 1
ATOM 1938 O O . ARG A 1 228 ? 4.865 -0.878 -22.652 1.00 87.56 228 ARG A O 1
ATOM 1945 N N . THR A 1 229 ? 3.200 -2.352 -22.903 1.00 86.12 229 THR A N 1
ATOM 1946 C CA . THR A 1 229 ? 3.677 -2.859 -24.196 1.00 86.12 229 THR A CA 1
ATOM 1947 C C . THR A 1 229 ? 3.542 -1.808 -25.306 1.00 86.12 229 THR A C 1
ATOM 1949 O O . THR A 1 229 ? 4.350 -1.819 -26.229 1.00 86.12 229 THR A O 1
ATOM 1952 N N . TYR A 1 230 ? 2.621 -0.847 -25.174 1.00 86.69 230 TYR A N 1
ATOM 1953 C CA . TYR A 1 230 ? 2.474 0.305 -26.075 1.00 86.69 230 TYR A CA 1
ATOM 1954 C C . TYR A 1 230 ? 3.242 1.556 -25.614 1.00 86.69 230 TYR A C 1
ATOM 1956 O O . TYR A 1 230 ? 3.068 2.626 -26.190 1.00 86.69 230 TYR A O 1
ATOM 1964 N N . GLY A 1 231 ? 4.104 1.443 -24.597 1.00 84.00 231 GLY A N 1
ATOM 1965 C CA . GLY A 1 231 ? 4.942 2.552 -24.130 1.00 84.00 231 GLY A CA 1
ATOM 1966 C C . GLY A 1 231 ? 4.259 3.519 -23.158 1.00 84.00 231 GLY A C 1
ATOM 1967 O O . GLY A 1 231 ? 4.814 4.582 -22.886 1.00 84.00 231 GLY A O 1
ATOM 1968 N N . TYR A 1 232 ? 3.093 3.162 -22.613 1.00 85.56 232 TYR A N 1
ATOM 1969 C CA . TYR A 1 232 ? 2.480 3.899 -21.507 1.00 85.56 232 TYR A CA 1
ATOM 1970 C C . TYR A 1 232 ? 3.125 3.480 -20.185 1.00 85.56 232 TYR A C 1
ATOM 1972 O O . TYR A 1 232 ? 3.127 2.298 -19.824 1.00 85.56 232 TYR A O 1
ATOM 1980 N N . TYR A 1 233 ? 3.671 4.444 -19.448 1.00 77.00 233 TYR A N 1
ATOM 1981 C CA . TYR A 1 233 ? 4.348 4.182 -18.181 1.00 77.00 233 TYR A CA 1
ATOM 1982 C C . TYR A 1 233 ? 3.430 4.533 -17.017 1.00 77.00 233 TYR A C 1
ATOM 1984 O O . TYR A 1 233 ? 3.274 5.687 -16.632 1.00 77.00 233 TYR A O 1
ATOM 1992 N N . SER A 1 234 ? 2.806 3.510 -16.446 1.00 75.56 234 SER A N 1
ATOM 1993 C CA . SER A 1 234 ? 1.959 3.655 -15.267 1.00 75.56 234 SER A CA 1
ATOM 1994 C C . SER A 1 234 ? 2.795 3.938 -14.009 1.00 75.56 234 SER A C 1
ATOM 1996 O O . SER A 1 234 ? 3.851 3.326 -13.818 1.00 75.56 234 SER A O 1
ATOM 1998 N N . SER A 1 235 ? 2.275 4.778 -13.105 1.00 85.50 235 SER A N 1
ATOM 1999 C CA . SER A 1 235 ? 2.862 5.022 -11.775 1.00 85.50 235 SER A CA 1
ATOM 2000 C C . SER A 1 235 ? 3.144 3.719 -11.016 1.00 85.50 235 SER A C 1
ATOM 2002 O O . SER A 1 235 ? 2.427 2.733 -11.156 1.00 85.50 235 SER A O 1
ATOM 2004 N N . ILE A 1 236 ? 4.150 3.696 -10.137 1.00 89.06 236 ILE A N 1
ATOM 2005 C CA . ILE A 1 236 ? 4.485 2.498 -9.349 1.00 89.06 236 ILE A CA 1
ATOM 2006 C C . ILE A 1 236 ? 3.304 2.056 -8.467 1.00 89.06 236 ILE A C 1
ATOM 2008 O O . ILE A 1 236 ? 2.900 0.888 -8.527 1.00 89.06 236 ILE A O 1
ATOM 2012 N N . TYR A 1 237 ? 2.742 2.983 -7.682 1.00 92.31 237 TYR A N 1
ATOM 2013 C CA . TYR A 1 237 ? 1.699 2.705 -6.684 1.00 92.31 237 TYR A CA 1
ATOM 2014 C C . TYR A 1 237 ? 0.327 3.278 -7.049 1.00 92.31 237 TYR A C 1
ATOM 2016 O O . TYR A 1 237 ? -0.682 2.737 -6.595 1.00 92.31 237 TYR A O 1
ATOM 2024 N N . GLY A 1 238 ? 0.273 4.332 -7.869 1.00 92.44 238 GLY A N 1
ATOM 2025 C CA . GLY A 1 238 ? -0.965 4.969 -8.318 1.00 92.44 238 GLY A CA 1
ATOM 2026 C C . GLY A 1 238 ? -1.655 4.176 -9.423 1.00 92.44 238 GLY A C 1
ATOM 2027 O O . GLY A 1 238 ? -1.804 4.673 -10.533 1.00 92.44 238 GLY A O 1
ATOM 2028 N N . ARG A 1 239 ? -2.012 2.918 -9.141 1.00 94.44 239 ARG A N 1
ATOM 2029 C CA . ARG A 1 239 ? -2.626 1.981 -10.093 1.00 94.44 239 ARG A CA 1
ATOM 2030 C C . ARG A 1 239 ? -3.747 1.198 -9.442 1.00 94.44 239 ARG A C 1
ATOM 2032 O O . ARG A 1 239 ? -3.618 0.730 -8.308 1.00 94.44 239 ARG A O 1
ATOM 2039 N N . ILE A 1 240 ? -4.820 0.979 -10.196 1.00 96.19 240 ILE A N 1
ATOM 2040 C CA . ILE A 1 240 ? -5.979 0.209 -9.732 1.00 96.19 240 ILE A CA 1
ATOM 2041 C C . ILE A 1 240 ? -5.574 -1.236 -9.416 1.00 96.19 240 ILE A C 1
ATOM 2043 O O . ILE A 1 240 ? -5.961 -1.756 -8.369 1.00 96.19 240 ILE A O 1
ATOM 2047 N N . ALA A 1 241 ? -4.711 -1.846 -10.241 1.00 96.38 241 ALA A N 1
ATOM 2048 C CA . ALA A 1 241 ? -4.172 -3.184 -9.994 1.00 96.38 241 ALA A CA 1
ATOM 2049 C C . ALA A 1 241 ? -3.532 -3.296 -8.599 1.00 96.38 241 ALA A C 1
ATOM 2051 O O . ALA A 1 241 ? -3.780 -4.251 -7.870 1.00 96.38 241 ALA A O 1
ATOM 2052 N N . ILE A 1 242 ? -2.770 -2.286 -8.174 1.00 96.69 242 ILE A N 1
ATOM 2053 C CA . ILE A 1 242 ? -2.086 -2.294 -6.876 1.00 96.69 242 ILE A CA 1
ATOM 2054 C C . ILE A 1 242 ? -3.071 -2.185 -5.707 1.00 96.69 242 ILE A C 1
ATOM 2056 O O . ILE A 1 242 ? -2.943 -2.923 -4.726 1.00 96.69 242 ILE A O 1
ATOM 2060 N N . VAL A 1 243 ? -4.097 -1.338 -5.829 1.00 97.56 243 VAL A N 1
ATOM 2061 C CA . VAL A 1 243 ? -5.166 -1.225 -4.823 1.00 97.56 243 VAL A CA 1
ATOM 2062 C C . VAL A 1 243 ? -5.933 -2.545 -4.698 1.00 97.56 243 VAL A C 1
ATOM 2064 O O . VAL A 1 243 ? -6.117 -3.059 -3.590 1.00 97.56 243 VAL A O 1
ATOM 2067 N N . CYS A 1 244 ? -6.352 -3.123 -5.828 1.00 97.94 244 CYS A N 1
ATOM 2068 C CA . CYS A 1 244 ? -7.083 -4.388 -5.870 1.00 97.94 244 CYS A CA 1
ATOM 2069 C C . CYS A 1 244 ? -6.231 -5.562 -5.376 1.00 97.94 244 CYS A C 1
ATOM 2071 O O . CYS A 1 244 ? -6.739 -6.407 -4.640 1.00 97.94 244 CYS A O 1
ATOM 2073 N N . GLY A 1 245 ? -4.940 -5.604 -5.709 1.00 97.31 245 GLY A N 1
ATOM 2074 C CA . GLY A 1 245 ? -4.006 -6.624 -5.233 1.00 97.31 245 GLY A CA 1
ATOM 2075 C C . GLY A 1 245 ? -3.836 -6.581 -3.714 1.00 97.31 245 GLY A C 1
ATOM 2076 O O . GLY A 1 245 ? -3.976 -7.605 -3.044 1.00 97.31 245 GLY A O 1
ATOM 2077 N N . ALA A 1 246 ? -3.646 -5.387 -3.143 1.00 97.50 246 ALA A N 1
ATOM 2078 C CA . ALA A 1 246 ? -3.554 -5.209 -1.695 1.00 97.50 246 ALA A CA 1
ATOM 2079 C C . ALA A 1 246 ? -4.840 -5.644 -0.970 1.00 97.50 246 ALA A C 1
ATOM 2081 O O . ALA A 1 246 ? -4.778 -6.362 0.030 1.00 97.50 246 ALA A O 1
ATOM 2082 N N . LEU A 1 247 ? -6.006 -5.256 -1.499 1.00 97.56 247 LEU A N 1
ATOM 2083 C CA . LEU A 1 247 ? -7.313 -5.676 -0.987 1.00 97.56 247 LEU A CA 1
ATOM 2084 C C . LEU A 1 247 ? -7.524 -7.185 -1.090 1.00 97.56 247 LEU A C 1
ATOM 2086 O O . LEU A 1 247 ? -8.020 -7.795 -0.144 1.00 97.56 247 LEU A O 1
ATOM 2090 N N . THR A 1 248 ? -7.132 -7.789 -2.209 1.00 97.44 248 THR A N 1
ATOM 2091 C CA . THR A 1 248 ? -7.215 -9.234 -2.436 1.00 97.44 248 THR A CA 1
ATOM 2092 C C . THR A 1 248 ? -6.421 -9.973 -1.371 1.00 97.44 248 THR A C 1
ATOM 2094 O O . THR A 1 248 ? -6.981 -10.781 -0.632 1.00 97.44 248 THR A O 1
ATOM 2097 N N . ILE A 1 249 ? -5.137 -9.645 -1.225 1.00 96.94 249 ILE A N 1
ATOM 2098 C CA . ILE A 1 249 ? -4.247 -10.317 -0.275 1.00 96.94 249 ILE A CA 1
ATOM 2099 C C . ILE A 1 249 ? -4.748 -10.116 1.156 1.00 96.94 249 ILE A C 1
ATOM 2101 O O . ILE A 1 249 ? -4.869 -11.090 1.900 1.00 96.94 249 ILE A O 1
ATOM 2105 N N . PHE A 1 250 ? -5.134 -8.887 1.520 1.00 96.62 250 PHE A N 1
ATOM 2106 C CA . PHE A 1 250 ? -5.727 -8.604 2.825 1.00 96.62 250 PHE A CA 1
ATOM 2107 C C . PHE A 1 250 ? -6.963 -9.468 3.084 1.00 96.62 250 PHE A C 1
ATOM 2109 O O . PHE A 1 250 ? -7.017 -10.175 4.087 1.00 96.62 250 PHE A O 1
ATOM 2116 N N . CYS A 1 251 ? -7.950 -9.443 2.186 1.00 95.94 251 CYS A N 1
ATOM 2117 C CA . CYS A 1 251 ? -9.226 -10.114 2.410 1.00 95.94 251 CYS A CA 1
ATOM 2118 C C . CYS A 1 251 ? -9.086 -11.637 2.432 1.00 95.94 251 CYS A C 1
ATOM 2120 O O . CYS A 1 251 ? -9.720 -12.284 3.266 1.00 95.94 251 CYS A O 1
ATOM 2122 N N . TYR A 1 252 ? -8.263 -12.222 1.555 1.00 95.75 252 TYR A N 1
ATOM 2123 C CA . TYR A 1 252 ? -8.045 -13.668 1.534 1.00 95.75 252 TYR A CA 1
ATOM 2124 C C . TYR A 1 252 ? -7.332 -14.148 2.793 1.00 95.75 252 TYR A C 1
ATOM 2126 O O . TYR A 1 252 ? -7.841 -15.061 3.436 1.00 95.75 252 TYR A O 1
ATOM 2134 N N . VAL A 1 253 ? -6.225 -13.511 3.191 1.00 94.38 253 VAL A N 1
ATOM 2135 C CA . VAL A 1 253 ? -5.478 -13.910 4.396 1.00 94.38 253 VAL A CA 1
ATOM 2136 C C . VAL A 1 253 ? -6.301 -13.660 5.657 1.00 94.38 253 VAL A C 1
ATOM 2138 O O . VAL A 1 253 ? -6.377 -14.523 6.525 1.00 94.38 253 VAL A O 1
ATOM 2141 N N . TYR A 1 254 ? -6.972 -12.509 5.752 1.00 92.62 254 TYR A N 1
ATOM 2142 C CA . TYR A 1 254 ? -7.778 -12.170 6.924 1.00 92.62 254 TYR A CA 1
ATOM 2143 C C . TYR A 1 254 ? -8.993 -13.093 7.102 1.00 92.62 254 TYR A C 1
ATOM 2145 O O . TYR A 1 254 ? -9.388 -13.356 8.234 1.00 92.62 254 TYR A O 1
ATOM 2153 N N . SER A 1 255 ? -9.553 -13.626 6.009 1.00 91.56 255 SER A N 1
ATOM 2154 C CA . SER A 1 255 ? -10.706 -14.539 6.044 1.00 91.56 255 SER A CA 1
ATOM 2155 C C . SER A 1 255 ? -10.364 -15.988 6.412 1.00 91.56 255 SER A C 1
ATOM 2157 O O . SER A 1 255 ? -11.285 -16.800 6.530 1.00 91.56 255 SER A O 1
ATOM 2159 N N . ILE A 1 256 ? -9.084 -16.355 6.538 1.00 89.69 256 ILE A N 1
ATOM 2160 C CA . ILE A 1 256 ? -8.694 -17.717 6.921 1.00 89.69 256 ILE A CA 1
ATOM 2161 C C . ILE A 1 256 ? -9.111 -17.942 8.377 1.00 89.69 256 ILE A C 1
ATOM 2163 O O . ILE A 1 256 ? -8.617 -17.276 9.290 1.00 89.69 256 ILE A O 1
ATOM 2167 N N . LYS A 1 257 ? -10.036 -18.885 8.580 1.00 80.94 257 LYS A N 1
ATOM 2168 C CA . LYS A 1 257 ? -10.394 -19.379 9.912 1.00 80.94 257 LYS A CA 1
ATOM 2169 C C . LYS A 1 257 ? -9.266 -20.279 10.420 1.00 80.94 257 LYS A C 1
ATOM 2171 O O . LYS A 1 257 ? -8.707 -21.049 9.643 1.00 80.94 257 LYS A O 1
ATOM 2176 N N . ASP A 1 258 ? -8.934 -20.150 11.700 1.00 77.00 258 ASP A N 1
ATOM 2177 C CA . ASP A 1 258 ? -7.967 -21.005 12.403 1.00 77.00 258 ASP A CA 1
ATOM 2178 C C . ASP A 1 258 ? -6.562 -21.028 11.783 1.00 77.00 258 ASP A C 1
ATOM 2180 O O . ASP A 1 258 ? -5.927 -22.076 11.628 1.00 77.00 258 ASP A O 1
ATOM 2184 N N . MET A 1 259 ? -6.043 -19.849 11.429 1.00 82.62 259 MET A N 1
ATOM 2185 C CA . MET A 1 259 ? -4.668 -19.736 10.959 1.00 82.62 259 MET A CA 1
ATOM 2186 C C . MET A 1 259 ? -3.694 -20.174 12.057 1.00 82.62 259 MET A C 1
ATOM 2188 O O . MET A 1 259 ? -3.554 -19.517 13.096 1.00 82.62 259 MET A O 1
ATOM 2192 N N . LYS A 1 260 ? -3.023 -21.304 11.804 1.00 81.38 260 LYS A N 1
ATOM 2193 C CA . LYS A 1 260 ? -2.073 -21.914 12.736 1.00 81.38 260 LYS A CA 1
ATOM 2194 C C . LYS A 1 260 ? -0.987 -20.919 13.124 1.00 81.38 260 LYS A C 1
ATOM 2196 O O . LYS A 1 260 ? -0.421 -20.226 12.277 1.00 81.38 260 LYS A O 1
ATOM 2201 N N . GLU A 1 261 ? -0.673 -20.894 14.413 1.00 80.38 261 GLU A N 1
ATOM 2202 C CA . GLU A 1 261 ? 0.450 -20.122 14.922 1.00 80.38 261 GLU A CA 1
ATOM 2203 C C . GLU A 1 261 ? 1.750 -20.583 14.267 1.00 80.38 261 GLU A C 1
ATOM 2205 O O . GLU A 1 261 ? 2.081 -21.769 14.251 1.00 80.38 261 GLU A O 1
ATOM 2210 N N . ASN A 1 262 ? 2.508 -19.629 13.734 1.00 82.56 262 ASN A N 1
ATOM 2211 C CA . ASN A 1 262 ? 3.832 -19.884 13.196 1.00 82.56 262 ASN A CA 1
ATOM 2212 C C . ASN A 1 262 ? 4.829 -18.931 13.854 1.00 82.56 262 ASN A C 1
ATOM 2214 O O . ASN A 1 262 ? 4.766 -17.712 13.674 1.00 82.56 262 ASN A O 1
ATOM 2218 N N . LEU A 1 263 ? 5.775 -19.498 14.603 1.00 81.75 263 LEU A N 1
ATOM 2219 C CA . LEU A 1 263 ? 6.787 -18.747 15.343 1.00 81.75 263 LEU A CA 1
ATOM 2220 C C . LEU A 1 263 ? 7.652 -17.859 14.439 1.00 81.75 263 LEU A C 1
ATOM 2222 O O . LEU A 1 263 ? 8.055 -16.779 14.868 1.00 81.75 263 LEU A O 1
ATOM 2226 N N . LEU A 1 264 ? 7.928 -18.274 13.199 1.00 83.50 264 LEU A N 1
ATOM 2227 C CA . LEU A 1 264 ? 8.711 -17.477 12.252 1.00 83.50 264 LEU A CA 1
ATOM 2228 C C . LEU A 1 264 ? 7.931 -16.247 11.793 1.00 83.50 264 LEU A C 1
ATOM 2230 O O . LEU A 1 264 ? 8.451 -15.136 11.875 1.00 83.50 264 LEU A O 1
ATOM 2234 N N . ILE A 1 265 ? 6.665 -16.430 11.404 1.00 81.69 265 ILE A N 1
ATOM 2235 C CA . ILE A 1 265 ? 5.758 -15.330 11.035 1.00 81.69 265 ILE A CA 1
ATOM 2236 C C . ILE A 1 265 ? 5.629 -14.357 12.204 1.00 81.69 265 ILE A C 1
ATOM 2238 O O . ILE A 1 265 ? 5.776 -13.148 12.045 1.00 81.69 265 ILE A O 1
ATOM 2242 N N . GLN A 1 266 ? 5.440 -14.894 13.406 1.00 81.12 266 GLN A N 1
ATOM 2243 C CA . GLN A 1 266 ? 5.325 -14.103 14.617 1.00 81.12 266 GLN A CA 1
ATOM 2244 C C . GLN A 1 266 ? 6.608 -13.345 14.988 1.00 81.12 266 GLN A C 1
ATOM 2246 O O . GLN A 1 266 ? 6.525 -12.284 15.610 1.00 81.12 266 GLN A O 1
ATOM 2251 N N . LYS A 1 267 ? 7.792 -13.887 14.688 1.00 82.00 267 LYS A N 1
ATOM 2252 C CA . LYS A 1 267 ? 9.067 -13.187 14.891 1.00 82.00 267 LYS A CA 1
ATOM 2253 C C . LYS A 1 267 ? 9.239 -12.091 13.847 1.00 82.00 267 LYS A C 1
ATOM 2255 O O . LYS A 1 267 ? 9.494 -10.956 14.229 1.00 82.00 267 LYS A O 1
ATOM 2260 N N . LEU A 1 268 ? 9.029 -12.403 12.569 1.00 76.25 268 LEU A N 1
ATOM 2261 C CA . LEU A 1 268 ? 9.124 -11.442 11.467 1.00 76.25 268 LEU A CA 1
ATOM 2262 C C . LEU A 1 268 ? 8.160 -10.267 11.650 1.00 76.25 268 LEU A C 1
ATOM 2264 O O . LEU A 1 268 ? 8.556 -9.115 11.492 1.00 76.25 268 LEU A O 1
ATOM 2268 N N . SER A 1 269 ? 6.920 -10.529 12.073 1.00 76.62 269 SER A N 1
ATOM 2269 C CA . SER A 1 269 ? 5.917 -9.478 12.244 1.00 76.62 269 SER A CA 1
ATOM 2270 C C . SER A 1 269 ? 6.285 -8.455 13.326 1.00 76.62 269 SER A C 1
ATOM 2272 O O . SER A 1 269 ? 5.907 -7.289 13.203 1.00 76.62 269 SER A O 1
ATOM 2274 N N . LYS A 1 270 ? 7.076 -8.834 14.344 1.00 75.00 270 LYS A N 1
ATOM 2275 C CA . LYS A 1 270 ? 7.580 -7.905 15.377 1.00 75.00 270 LYS A CA 1
ATOM 2276 C C . LYS A 1 270 ? 8.543 -6.857 14.819 1.00 75.00 270 LYS A C 1
ATOM 2278 O O . LYS A 1 270 ? 8.646 -5.782 15.399 1.00 75.00 270 LYS A O 1
ATOM 2283 N N . TYR A 1 271 ? 9.222 -7.161 13.714 1.00 67.69 271 TYR A N 1
ATOM 2284 C CA . TYR A 1 271 ? 10.171 -6.255 13.066 1.00 67.69 271 TYR A CA 1
ATOM 2285 C C . TYR A 1 271 ? 9.521 -5.361 12.003 1.00 67.69 271 TYR A C 1
ATOM 2287 O O . TYR A 1 271 ? 10.194 -4.499 11.442 1.00 67.69 271 TYR A O 1
ATOM 2295 N N . SER A 1 272 ? 8.214 -5.507 11.747 1.00 61.12 272 SER A N 1
ATOM 2296 C CA . SER A 1 272 ? 7.485 -4.545 10.917 1.00 61.12 272 SER A CA 1
ATOM 2297 C C . SER A 1 272 ? 7.440 -3.185 11.631 1.00 61.12 272 SER A C 1
ATOM 2299 O O . SER A 1 272 ? 6.841 -3.030 12.698 1.00 61.12 272 SER A O 1
ATOM 2301 N N . LEU A 1 273 ? 8.163 -2.211 11.071 1.00 52.09 273 LEU A N 1
ATOM 2302 C CA . LEU A 1 273 ? 8.371 -0.878 11.641 1.00 52.09 273 LEU A CA 1
ATOM 2303 C C . LEU A 1 273 ? 7.035 -0.237 12.074 1.00 52.09 273 LEU A C 1
ATOM 2305 O O . LEU A 1 273 ? 6.176 0.046 11.245 1.00 52.09 273 LEU A O 1
ATOM 2309 N N . GLY A 1 274 ? 6.877 0.020 13.380 1.00 48.03 274 GLY A N 1
ATOM 2310 C CA . GLY A 1 274 ? 5.823 0.891 13.925 1.00 48.03 274 GLY A CA 1
ATOM 2311 C C . GLY A 1 274 ? 4.518 0.235 14.404 1.00 48.03 274 GLY A C 1
ATOM 2312 O O . GLY A 1 274 ? 3.574 0.967 14.703 1.00 48.03 274 GLY A O 1
ATOM 2313 N N . PHE A 1 275 ? 4.438 -1.098 14.521 1.00 45.03 275 PHE A N 1
ATOM 2314 C CA . PHE A 1 275 ? 3.179 -1.806 14.832 1.00 45.03 275 PHE A CA 1
ATOM 2315 C C . PHE A 1 275 ? 2.937 -2.321 16.254 1.00 45.03 275 PHE A C 1
ATOM 2317 O O . PHE A 1 275 ? 1.972 -3.063 16.480 1.00 45.03 275 PHE A O 1
ATOM 2324 N N . LEU A 1 276 ? 3.741 -1.892 17.223 1.00 38.03 276 LEU A N 1
ATOM 2325 C CA . LEU A 1 276 ? 3.547 -2.203 18.645 1.00 38.03 276 LEU A CA 1
ATOM 2326 C C . LEU A 1 276 ? 3.136 -0.954 19.422 1.00 38.03 276 LEU A C 1
ATOM 2328 O O . LEU A 1 276 ? 3.776 0.105 19.229 1.00 38.03 276 LEU A O 1
#

Organism: NCBI:txid1844469

Sequence (276 aa):
MRIERNNNLDTLRALSIAFVFIWHLRPIQFIVENDTHVIVLVIAKIMRDLELQLCLTAVPIFYLVSLYLFFQKSSVNYFKLRIFRLIKIYLFWLIIQNIFFLIVTRQLPSFSWQTIIGLEPGLPIVGDSVFYFLFNLICLTIFAFIYQIIKSPSLLRIFSLTIVIFSLFYFEASCLLNFDILYHWLINFVIYVPIAFYLVNFPEKILGFKFYYLIAYILFSLHDIYLRTYGYYSSIYGRIAIVCGALTIFCYVYSIKDMKENLLIQKLSKYSLGFL

InterPro domains:
  IPR002656 Acyltransferase 3 domain [PF01757] (7-275)

Secondary structure (DSSP, 8-state):
------HHHHHHHHHHHHHHHHHHH--------TTS-HHHHHHHHHHHHHHHHHHHTHHHHHHHHHHHHHHHH--HHHHHHHHHHHHHHHHHHHHHHHHHHHHHH-SPPP--HHHHHT--SPBTTTBS-THHHHHHHHHHHHHHHHHHH---HHHHHHHHHHHHHHHHHHHHHHHHTT----TT-THHHHTHHHHHHHHHH-HHHHHHTHHHHHHHHHHHHHHHHHHHHTT----SSSSHHHHHHHHHHHHHHHT-TT----HHHHHHHHTSTT--

Foldseek 3Di:
DPPPDDLLLLLLLLQLVVLLCCLVVVPDDDDDDPPDDPVVVVVNLLVVLVSLLLSLLSLVLLLLSLLLVCLQVLDPVVLVVLLVQLVVLLVVVLVVQQVQCCVVVVDRWDPDVCSVCQQDDARPPRGTGPSNSSVLSSVLSVVLNVLSVPPDPVVSVVVLVCLQVVLAVVQVCCQVVLNEDEQSDSSLRNNSSSVSNCCNVPVCVLLVCLVVLVVQLVVQSVVCSVSVVVVRDGYSRSGSNSNSSSSNSSSVSSPDPPDDDDVVSVVSSVPSRRDD